Protein AF-A0A6N7CCY8-F1 (afdb_monomer_lite)

Foldseek 3Di:
DDDDDPDPPPPPDDPQQPWDFDDPVLQVLFDKDWDADDQVCADPVQFRDPVVVVVVVVVSCQVVLCVQLVHNGQAKDWPDKDKDFRATDGNVQDGKMKTWAWADDDQFKTWIWIFIATPRRITGMIMITIMGRADPVVRDGDGQDPSNVVSNVVRNVSCVPNDDSDPPDDDDDDPVVVVVVVVPPPDDDDDDDDD

Radius of gyration: 21.63 Å; chains: 1; bounding box: 46×68×65 Å

Sequence (195 aa):
MARRRREQLSQRAPDRPVVRHLTPDQVAGFWSTDIHPWSYDFDYLGHLTAAIYPKAFEQGRIRYLAQRWGTRQPAYVVASHTMQYATEIREEVAPLRVLIRPTALGRSSVRLEEMLVDRNSRVCNFSNVTLVAWDPQARGPRELSPAERGPLELDMEILHGLDLPSAAPRKNHTEADREAVMDTHARPRQEPELP

Secondary structure (DSSP, 8-state):
------S-------------BPPHHHHHHSEEEEE---GGGB-TTSSB-TTHHHHHHHHHHHHHHHHHHT-SS--EEEEEEEEEE-S---GGGPSEEEEEEEEEE-SSEEEEEEEEE-TT-BEEEEEEEEEEEEETTTTEE-PPPHHHHHHHHHHHHHHTTS------PPPPPPHHHHHHHHGGG-----PPPP-

Structure (mmCIF, N/CA/C/O backbone):
data_AF-A0A6N7CCY8-F1
#
_entry.id   AF-A0A6N7CCY8-F1
#
loop_
_atom_site.group_PDB
_atom_site.id
_atom_site.type_symbol
_atom_site.label_atom_id
_atom_site.label_alt_id
_atom_site.label_comp_id
_atom_site.label_asym_id
_atom_site.label_entity_id
_atom_site.label_seq_id
_atom_site.pdbx_PDB_ins_code
_atom_site.Cartn_x
_atom_site.Cartn_y
_atom_site.Cartn_z
_atom_site.occupancy
_atom_site.B_iso_or_equiv
_atom_site.auth_seq_id
_atom_site.auth_comp_id
_atom_site.auth_asym_id
_atom_site.auth_atom_id
_atom_site.pdbx_PDB_model_num
ATOM 1 N N . MET A 1 1 ? -27.967 -32.363 -43.170 1.00 42.31 1 MET A N 1
ATOM 2 C CA . MET A 1 1 ? -26.814 -33.063 -42.566 1.00 42.31 1 MET A CA 1
ATOM 3 C C . MET A 1 1 ? -25.561 -32.202 -42.702 1.00 42.31 1 MET A C 1
ATOM 5 O O . MET A 1 1 ? -25.279 -31.735 -43.793 1.00 42.31 1 MET A O 1
ATOM 9 N N . ALA A 1 2 ? -24.884 -31.975 -41.571 1.00 44.66 2 ALA A N 1
ATOM 10 C CA . ALA A 1 2 ? -23.459 -31.660 -41.396 1.00 44.66 2 ALA A CA 1
ATOM 11 C C . ALA A 1 2 ? -22.772 -30.601 -42.296 1.00 44.66 2 ALA A C 1
ATOM 13 O O . ALA A 1 2 ? -22.106 -30.950 -43.263 1.00 44.66 2 ALA A O 1
ATOM 14 N N . ARG A 1 3 ? -22.811 -29.322 -41.884 1.00 44.44 3 ARG A N 1
ATOM 15 C CA . ARG A 1 3 ? -21.696 -28.343 -41.988 1.00 44.44 3 ARG A CA 1
ATOM 16 C C . ARG A 1 3 ? -22.185 -26.967 -41.524 1.00 44.44 3 ARG A C 1
ATOM 18 O O . ARG A 1 3 ? -22.902 -26.324 -42.276 1.00 44.44 3 ARG A O 1
ATOM 25 N N . ARG A 1 4 ? -21.828 -26.545 -40.303 1.00 44.03 4 ARG A N 1
ATOM 26 C CA . ARG A 1 4 ? -21.755 -25.141 -39.809 1.00 44.03 4 ARG A CA 1
ATOM 27 C C . ARG A 1 4 ? -21.690 -25.148 -38.276 1.00 44.03 4 ARG A C 1
ATOM 29 O O . ARG A 1 4 ? -22.685 -24.923 -37.601 1.00 44.03 4 ARG A O 1
ATOM 36 N N . ARG A 1 5 ? -20.525 -25.482 -37.713 1.00 43.53 5 ARG A N 1
ATOM 37 C CA . ARG A 1 5 ? -20.217 -25.236 -36.288 1.00 43.53 5 ARG A CA 1
ATOM 38 C C . ARG A 1 5 ? -18.706 -25.284 -36.029 1.00 43.53 5 ARG A C 1
ATOM 40 O O . ARG A 1 5 ? -18.220 -26.001 -35.166 1.00 43.53 5 ARG A O 1
ATOM 47 N N . ARG A 1 6 ? -17.947 -24.578 -36.861 1.00 42.03 6 ARG A N 1
ATOM 48 C CA . ARG A 1 6 ? -16.503 -24.369 -36.701 1.00 42.03 6 ARG A CA 1
ATOM 49 C C . ARG A 1 6 ? -16.191 -22.985 -37.237 1.00 42.03 6 ARG A C 1
ATOM 51 O O . ARG A 1 6 ? -15.814 -22.862 -38.384 1.00 42.03 6 ARG A O 1
ATOM 58 N N . GLU A 1 7 ? -16.480 -21.973 -36.438 1.00 36.78 7 GLU A N 1
ATOM 59 C CA . GLU A 1 7 ? -15.967 -20.606 -36.555 1.00 36.78 7 GLU A CA 1
ATOM 60 C C . GLU A 1 7 ? -16.600 -19.816 -35.406 1.00 36.78 7 GLU A C 1
ATOM 62 O O . GLU A 1 7 ? -17.786 -19.978 -35.140 1.00 36.78 7 GLU A O 1
ATOM 67 N N . GLN A 1 8 ? -15.802 -18.992 -34.726 1.00 38.19 8 GLN A N 1
ATOM 68 C CA . GLN A 1 8 ? -16.162 -18.157 -33.566 1.00 38.19 8 GLN A CA 1
ATOM 69 C C . GLN A 1 8 ? -16.052 -18.798 -32.171 1.00 38.19 8 GLN A C 1
ATOM 71 O O . GLN A 1 8 ? -16.865 -18.561 -31.288 1.00 38.19 8 GLN A O 1
ATOM 76 N N . LEU A 1 9 ? -14.946 -19.496 -31.912 1.00 37.12 9 LEU A N 1
ATOM 77 C CA . LEU A 1 9 ? -14.250 -19.334 -30.629 1.00 37.12 9 LEU A CA 1
ATOM 78 C C . LEU A 1 9 ? -13.042 -18.436 -30.899 1.00 37.12 9 LEU A C 1
ATOM 80 O O . LEU A 1 9 ? -11.907 -18.894 -31.000 1.00 37.12 9 LEU A O 1
ATOM 84 N N . SER A 1 10 ? -13.314 -17.147 -31.117 1.00 40.88 10 SER A N 1
ATOM 85 C CA . SER A 1 10 ? -12.275 -16.122 -31.073 1.00 40.88 10 SER A CA 1
ATOM 86 C C . SER A 1 10 ? -11.801 -16.063 -29.629 1.00 40.88 10 SER A C 1
ATOM 88 O O . SER A 1 10 ? -12.463 -15.465 -28.783 1.00 40.88 10 SER A O 1
ATOM 90 N N . GLN A 1 11 ? -10.690 -16.740 -29.354 1.00 40.44 11 GLN A N 1
ATOM 91 C CA . GLN A 1 11 ? -9.932 -16.635 -28.117 1.00 40.44 11 GLN A CA 1
ATOM 92 C C . GLN A 1 11 ? -9.626 -15.154 -27.890 1.00 40.44 11 GLN A C 1
ATOM 94 O O . GLN A 1 11 ? -8.727 -14.582 -28.505 1.00 40.44 11 GLN A O 1
ATOM 99 N N . ARG A 1 12 ? -10.432 -14.495 -27.059 1.00 42.22 12 ARG A N 1
ATOM 100 C CA . ARG A 1 12 ? -10.140 -13.144 -26.604 1.00 42.22 12 ARG A CA 1
ATOM 101 C C . ARG A 1 12 ? -9.001 -13.310 -25.610 1.00 42.22 12 ARG A C 1
ATOM 103 O O . ARG A 1 12 ? -9.224 -13.781 -24.497 1.00 42.22 12 ARG A O 1
ATOM 110 N N . ALA A 1 13 ? -7.779 -13.037 -26.063 1.00 42.28 13 ALA A N 1
ATOM 111 C CA . ALA A 1 13 ? -6.617 -12.983 -25.189 1.00 42.28 13 ALA A CA 1
ATOM 112 C C . ALA A 1 13 ? -6.974 -12.129 -23.958 1.00 42.28 13 ALA A C 1
ATOM 114 O O . ALA A 1 13 ? -7.680 -11.127 -24.122 1.00 42.28 13 ALA A O 1
ATOM 115 N N . PRO A 1 14 ? -6.549 -12.509 -22.739 1.00 44.91 14 PRO A N 1
ATOM 116 C CA . PRO A 1 14 ? -6.690 -11.611 -21.603 1.00 44.91 14 PRO A CA 1
ATOM 117 C C . PRO A 1 14 ? -6.030 -10.289 -21.996 1.00 44.91 14 PRO A C 1
ATOM 119 O O . PRO A 1 14 ? -4.901 -10.319 -22.492 1.00 44.91 14 PRO A O 1
ATOM 122 N N . ASP A 1 15 ? -6.747 -9.168 -21.845 1.00 51.09 15 ASP A N 1
ATOM 123 C CA . ASP A 1 15 ? -6.198 -7.834 -22.097 1.00 51.09 15 ASP A CA 1
ATOM 124 C C . ASP A 1 15 ? -4.847 -7.763 -21.389 1.00 51.09 15 ASP A C 1
ATOM 126 O O . ASP A 1 15 ? -4.765 -7.804 -20.157 1.00 51.09 15 ASP A O 1
ATOM 130 N N . ARG A 1 16 ? -3.767 -7.776 -22.177 1.00 47.72 16 ARG A N 1
ATOM 131 C CA . ARG A 1 16 ? -2.417 -7.722 -21.634 1.00 47.72 16 ARG A CA 1
ATOM 132 C C . ARG A 1 16 ? -2.342 -6.403 -20.870 1.00 47.72 16 ARG A C 1
ATOM 134 O O . ARG A 1 16 ? -2.680 -5.376 -21.465 1.00 47.72 16 ARG A O 1
ATOM 141 N N . PRO A 1 17 ? -1.941 -6.395 -19.587 1.00 52.81 17 PRO A N 1
ATOM 142 C CA . PRO A 1 17 ? -1.764 -5.142 -18.876 1.00 52.81 17 PRO A CA 1
ATOM 143 C C . PRO A 1 17 ? -0.807 -4.281 -19.700 1.00 52.81 17 PRO A C 1
ATOM 145 O O . PRO A 1 17 ? 0.317 -4.691 -20.000 1.00 52.81 17 PRO A O 1
ATOM 148 N N . VAL A 1 18 ? -1.295 -3.127 -20.158 1.00 59.50 18 VAL A N 1
ATOM 149 C CA . VAL A 1 18 ? -0.481 -2.187 -20.925 1.00 59.50 18 VAL A CA 1
ATOM 150 C C . VAL A 1 18 ? 0.623 -1.724 -19.986 1.00 59.50 18 VAL A C 1
ATOM 152 O O . VAL A 1 18 ? 0.343 -1.064 -18.985 1.00 59.50 18 VAL A O 1
ATOM 155 N N . VAL A 1 19 ? 1.865 -2.108 -20.286 1.00 60.69 19 VAL A N 1
ATOM 156 C CA . VAL A 1 19 ? 3.038 -1.647 -19.542 1.00 60.69 19 VAL A CA 1
ATOM 157 C C . VAL A 1 19 ? 3.094 -0.134 -19.681 1.00 60.69 19 VAL A C 1
ATOM 159 O O . VAL A 1 19 ? 3.169 0.396 -20.791 1.00 60.69 19 VAL A O 1
ATOM 162 N N . ARG A 1 20 ? 3.021 0.565 -18.552 1.00 77.06 20 ARG A N 1
ATOM 163 C CA . ARG A 1 20 ? 3.031 2.025 -18.508 1.00 77.06 20 ARG A CA 1
ATOM 164 C C . ARG A 1 20 ? 4.262 2.510 -17.771 1.00 77.06 20 ARG A C 1
ATOM 166 O O . ARG A 1 20 ? 4.694 1.903 -16.795 1.00 77.06 20 ARG A O 1
ATOM 173 N N . HIS A 1 21 ? 4.807 3.607 -18.271 1.00 85.62 21 HIS A N 1
ATOM 174 C CA . HIS A 1 21 ? 5.830 4.378 -17.588 1.00 85.62 21 HIS A CA 1
ATOM 175 C C . HIS A 1 21 ? 5.137 5.569 -16.947 1.00 85.62 21 HIS A C 1
ATOM 177 O O . HIS A 1 21 ? 4.364 6.259 -17.614 1.00 85.62 21 HIS A O 1
ATOM 183 N N . LEU A 1 22 ? 5.382 5.768 -15.658 1.00 85.50 22 LEU A N 1
ATOM 184 C CA . LEU A 1 22 ? 4.953 6.972 -14.965 1.00 85.50 22 LEU A CA 1
ATOM 185 C C . LEU A 1 22 ? 6.007 8.056 -15.176 1.00 85.50 22 LEU A C 1
ATOM 187 O O . LEU A 1 22 ? 7.206 7.772 -15.198 1.00 85.50 22 LEU A O 1
ATOM 191 N N . THR A 1 23 ? 5.569 9.302 -15.323 1.00 84.69 23 THR A N 1
ATOM 192 C CA . THR A 1 23 ? 6.489 10.437 -15.260 1.00 84.69 23 THR A CA 1
ATOM 193 C C . THR A 1 23 ? 6.988 10.622 -13.820 1.00 84.69 23 THR A C 1
ATOM 195 O O . THR A 1 23 ? 6.302 10.221 -12.874 1.00 84.69 23 THR A O 1
ATOM 198 N N . PRO A 1 24 ? 8.156 11.254 -13.611 1.00 80.25 24 PRO A N 1
ATOM 199 C CA . PRO A 1 24 ? 8.634 11.575 -12.267 1.00 80.25 24 PRO A CA 1
ATOM 200 C C . PRO A 1 24 ? 7.614 12.364 -11.433 1.00 80.25 24 PRO A C 1
ATOM 202 O O . PRO A 1 24 ? 7.433 12.058 -10.258 1.00 80.25 24 PRO A O 1
ATOM 205 N N . ASP A 1 25 ? 6.894 13.305 -12.050 1.00 82.00 25 ASP A N 1
ATOM 206 C CA . ASP A 1 25 ? 5.855 14.098 -11.381 1.00 82.00 25 ASP A CA 1
ATOM 207 C C . ASP A 1 25 ? 4.661 13.239 -10.957 1.00 82.00 25 ASP A C 1
ATOM 209 O O . ASP A 1 25 ? 4.133 13.410 -9.860 1.00 82.00 25 ASP A O 1
ATOM 213 N N . GLN A 1 26 ? 4.265 12.265 -11.787 1.00 81.56 26 GLN A N 1
ATOM 214 C CA . GLN A 1 26 ? 3.235 11.301 -11.408 1.00 81.56 26 GLN A CA 1
ATOM 215 C C . GLN A 1 26 ? 3.684 10.484 -10.200 1.00 81.56 26 GLN A C 1
ATOM 217 O O . GLN A 1 26 ? 2.919 10.355 -9.255 1.00 81.56 26 GLN A O 1
ATOM 222 N N . VAL A 1 27 ? 4.921 9.973 -10.199 1.00 81.00 27 VAL A N 1
ATOM 223 C CA . VAL A 1 27 ? 5.477 9.213 -9.067 1.00 81.00 27 VAL A CA 1
ATOM 224 C C . VAL A 1 27 ? 5.537 10.066 -7.797 1.00 81.00 27 VAL A C 1
ATOM 226 O O . VAL A 1 27 ? 5.140 9.590 -6.737 1.00 81.00 27 VAL A O 1
ATOM 229 N N . ALA A 1 28 ? 6.006 11.312 -7.901 1.00 81.38 28 ALA A N 1
ATOM 230 C CA . ALA A 1 28 ? 6.114 12.250 -6.782 1.00 81.38 28 ALA A CA 1
ATOM 231 C C . ALA A 1 28 ? 4.751 12.667 -6.215 1.00 81.38 28 ALA A C 1
ATOM 233 O O . ALA A 1 28 ? 4.654 13.014 -5.040 1.00 81.38 28 ALA A O 1
ATOM 234 N N . GLY A 1 29 ? 3.705 12.610 -7.040 1.00 82.38 29 GLY A N 1
ATOM 235 C CA . GLY A 1 29 ? 2.338 12.853 -6.615 1.00 82.38 29 GLY A CA 1
ATOM 236 C C . GLY A 1 29 ? 1.813 11.810 -5.630 1.00 82.38 29 GLY A C 1
ATOM 237 O O . GLY A 1 29 ? 0.960 12.151 -4.825 1.00 82.38 29 GLY A O 1
ATOM 238 N N . PHE A 1 30 ? 2.330 10.575 -5.638 1.00 88.56 30 PHE A N 1
ATOM 239 C CA . PHE A 1 30 ? 1.914 9.525 -4.704 1.00 88.56 30 PHE A CA 1
ATOM 240 C C . PHE A 1 30 ? 2.718 9.542 -3.408 1.00 88.56 30 PHE A C 1
ATOM 242 O O . PHE A 1 30 ? 3.918 9.826 -3.386 1.00 88.56 30 PHE A O 1
ATOM 249 N N . TRP A 1 31 ? 2.086 9.072 -2.329 1.00 94.38 31 TRP A N 1
ATOM 250 C CA . TRP A 1 31 ? 2.871 8.552 -1.220 1.00 94.38 31 TRP A CA 1
ATOM 251 C C . TRP A 1 31 ? 3.682 7.351 -1.711 1.00 94.38 31 TRP A C 1
ATOM 253 O O . TRP A 1 31 ? 3.146 6.448 -2.365 1.00 94.38 31 TRP A O 1
ATOM 263 N N . SER A 1 32 ? 4.976 7.338 -1.400 1.00 95.38 32 SER A N 1
ATOM 264 C CA . SER A 1 32 ? 5.869 6.296 -1.882 1.00 95.38 32 SER A CA 1
ATOM 265 C C . SER A 1 32 ? 6.946 5.902 -0.887 1.00 95.38 32 SER A C 1
ATOM 267 O O . SER A 1 32 ? 7.314 6.652 0.019 1.00 95.38 32 SER A O 1
ATOM 269 N N . THR A 1 33 ? 7.466 4.691 -1.066 1.00 96.81 33 THR A N 1
ATOM 270 C CA . THR A 1 33 ? 8.618 4.214 -0.311 1.00 96.81 33 THR A CA 1
ATOM 271 C C . THR A 1 33 ? 9.429 3.212 -1.120 1.00 96.81 33 THR A C 1
ATOM 273 O O . THR A 1 33 ? 8.870 2.422 -1.886 1.00 96.81 33 THR A O 1
ATOM 276 N N . ASP A 1 34 ? 10.746 3.236 -0.931 1.00 96.94 34 ASP A N 1
ATOM 277 C CA . ASP A 1 34 ? 11.653 2.314 -1.605 1.00 96.94 34 ASP A CA 1
ATOM 278 C C . ASP A 1 34 ? 11.747 0.983 -0.841 1.00 96.94 34 ASP A C 1
ATOM 280 O O . ASP A 1 34 ? 11.784 0.929 0.398 1.00 96.94 34 ASP A O 1
ATOM 284 N N . ILE A 1 35 ? 11.790 -0.100 -1.610 1.00 95.56 35 ILE A N 1
ATOM 285 C CA . ILE A 1 35 ? 11.952 -1.480 -1.167 1.00 95.56 35 ILE A CA 1
ATOM 286 C C . ILE A 1 35 ? 13.155 -2.066 -1.902 1.00 95.56 35 ILE A C 1
ATOM 288 O O . ILE A 1 35 ? 13.314 -1.907 -3.114 1.00 95.56 35 ILE A O 1
ATOM 292 N N . HIS A 1 36 ? 13.994 -2.774 -1.153 1.00 95.06 36 HIS A N 1
ATOM 293 C CA . HIS A 1 36 ? 15.201 -3.408 -1.663 1.00 95.06 36 HIS A CA 1
ATOM 294 C C . HIS A 1 36 ? 15.046 -4.927 -1.558 1.00 95.06 36 HIS A C 1
ATOM 296 O O . HIS A 1 36 ? 15.162 -5.464 -0.452 1.00 95.06 36 HIS A O 1
ATOM 302 N N . PRO A 1 37 ? 14.741 -5.616 -2.671 1.00 94.25 37 PRO A N 1
ATOM 303 C CA . PRO A 1 37 ? 14.834 -7.066 -2.727 1.00 94.25 37 PRO A CA 1
ATOM 304 C C . PRO A 1 37 ? 16.268 -7.531 -2.472 1.00 94.25 37 PRO A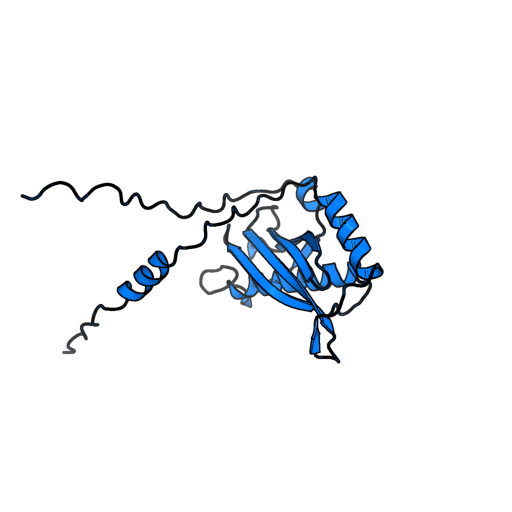 C 1
ATOM 306 O O . PRO A 1 37 ? 17.226 -6.854 -2.846 1.00 94.25 37 PRO A O 1
ATOM 309 N N . TRP A 1 38 ? 16.403 -8.695 -1.853 1.00 94.44 38 TRP A N 1
ATOM 310 C CA . TRP A 1 38 ? 17.678 -9.394 -1.709 1.00 94.44 38 TRP A CA 1
ATOM 311 C C . TRP A 1 38 ? 17.882 -10.363 -2.873 1.00 94.44 38 TRP A C 1
ATOM 313 O O . TRP A 1 38 ? 16.915 -10.774 -3.505 1.00 94.44 38 TRP A O 1
ATOM 323 N N . SER A 1 39 ? 19.117 -10.796 -3.129 1.00 92.88 39 SER A N 1
ATOM 324 C CA . SER A 1 39 ? 19.412 -11.746 -4.216 1.00 92.88 39 SER A CA 1
ATOM 325 C C . SER A 1 39 ? 18.591 -13.046 -4.132 1.00 92.88 39 SER A C 1
ATOM 327 O O . SER A 1 39 ? 18.178 -13.584 -5.152 1.00 92.88 39 SER A O 1
ATOM 329 N N . TYR A 1 40 ? 18.261 -13.517 -2.924 1.00 95.38 40 TYR A N 1
ATOM 330 C CA . TYR A 1 40 ? 17.409 -14.699 -2.708 1.00 95.38 40 TYR A CA 1
ATOM 331 C C . TYR A 1 40 ? 15.905 -14.465 -2.932 1.00 95.38 40 TYR A C 1
ATOM 333 O O . TYR A 1 40 ? 15.128 -15.416 -2.891 1.00 95.38 40 TYR A O 1
ATOM 341 N N . ASP A 1 41 ? 15.476 -13.220 -3.151 1.00 96.81 41 ASP A N 1
ATOM 342 C CA . ASP A 1 41 ? 14.104 -12.905 -3.562 1.00 96.81 41 ASP A CA 1
ATOM 343 C C . ASP A 1 41 ? 13.891 -13.180 -5.071 1.00 96.81 41 ASP A C 1
ATOM 345 O O . ASP A 1 41 ? 12.756 -13.121 -5.553 1.00 96.81 41 ASP A O 1
ATOM 349 N N . PHE A 1 42 ? 14.957 -13.494 -5.818 1.00 96.94 42 PHE A N 1
ATOM 350 C CA . PHE A 1 42 ? 14.914 -13.846 -7.236 1.00 96.94 42 PHE A CA 1
ATOM 351 C C . PHE A 1 42 ? 14.946 -15.367 -7.427 1.00 96.94 42 PHE A C 1
ATOM 353 O O . PHE A 1 42 ? 15.677 -16.088 -6.748 1.00 96.94 42 PHE A O 1
ATOM 360 N N . ASP A 1 43 ? 14.113 -15.867 -8.336 1.00 95.44 43 ASP A N 1
ATOM 361 C CA . ASP A 1 43 ? 14.043 -17.283 -8.676 1.00 95.44 43 ASP A CA 1
ATOM 362 C C . ASP A 1 43 ? 15.152 -17.703 -9.657 1.00 95.44 43 ASP A C 1
ATOM 364 O O . ASP A 1 43 ? 15.969 -16.902 -10.113 1.00 95.44 43 ASP A O 1
ATOM 368 N N . TYR A 1 44 ? 15.183 -18.992 -10.006 1.00 95.38 44 TYR A N 1
ATOM 369 C CA . TYR A 1 44 ? 16.185 -19.536 -10.927 1.00 95.38 44 TYR A CA 1
ATOM 370 C C . TYR A 1 44 ? 16.069 -18.989 -12.364 1.00 95.38 44 TYR A C 1
ATOM 372 O O . TYR A 1 44 ? 16.985 -19.195 -13.159 1.00 95.38 44 TYR A O 1
ATOM 380 N N . LEU A 1 45 ? 14.961 -18.318 -12.709 1.00 95.50 45 LEU A N 1
ATOM 381 C CA . LEU A 1 45 ? 14.776 -17.634 -13.990 1.00 95.50 45 LEU A CA 1
ATOM 382 C C . LEU A 1 45 ? 15.349 -16.208 -13.963 1.00 95.50 45 LEU A C 1
ATOM 384 O O . LEU A 1 45 ? 15.360 -15.543 -14.995 1.00 95.50 45 LEU A O 1
ATOM 388 N N . GLY A 1 46 ? 15.839 -15.743 -12.810 1.00 94.44 46 GLY A N 1
ATOM 389 C CA . GLY A 1 46 ? 16.351 -14.387 -12.622 1.00 94.44 46 GLY A CA 1
ATOM 390 C C . GLY A 1 46 ? 15.252 -13.348 -12.390 1.00 94.44 46 GLY A C 1
ATOM 391 O O . GLY A 1 46 ? 15.513 -12.149 -12.508 1.00 94.44 46 GLY A O 1
ATOM 392 N N . HIS A 1 47 ? 14.028 -13.781 -12.069 1.00 96.50 47 HIS A N 1
ATOM 393 C CA . HIS A 1 47 ? 12.897 -12.892 -11.816 1.00 96.50 47 HIS A CA 1
ATOM 394 C C . HIS A 1 47 ? 12.575 -12.813 -10.334 1.00 96.50 47 HIS A C 1
ATOM 396 O O . HIS A 1 47 ? 12.702 -13.793 -9.604 1.00 96.50 47 HIS A O 1
ATOM 402 N N . LEU A 1 48 ? 12.088 -11.658 -9.887 1.00 97.12 48 LEU A N 1
ATOM 403 C CA . LEU A 1 48 ? 11.534 -11.525 -8.550 1.00 97.12 48 LEU A CA 1
ATOM 404 C C . LEU A 1 48 ? 10.406 -12.547 -8.379 1.00 97.12 48 LEU A C 1
ATOM 406 O O . LEU A 1 48 ? 9.436 -12.544 -9.142 1.00 97.12 48 LEU A O 1
ATOM 410 N N . THR A 1 49 ? 10.513 -13.418 -7.379 1.00 96.44 49 THR A N 1
ATOM 411 C CA . THR A 1 49 ? 9.511 -14.467 -7.194 1.00 96.44 49 THR A CA 1
ATOM 412 C C . THR A 1 49 ? 8.155 -13.867 -6.819 1.00 96.44 49 THR A C 1
ATOM 414 O O . THR A 1 49 ? 8.058 -12.877 -6.084 1.00 96.44 49 THR A O 1
ATOM 417 N N . ALA A 1 50 ? 7.071 -14.485 -7.295 1.00 94.69 50 ALA A N 1
ATOM 418 C CA . ALA A 1 50 ? 5.707 -13.986 -7.112 1.00 94.69 50 ALA A CA 1
ATOM 419 C C . ALA A 1 50 ? 5.327 -13.765 -5.633 1.00 94.69 50 ALA A C 1
ATOM 421 O O . ALA A 1 50 ? 4.510 -12.891 -5.340 1.00 94.69 50 ALA A O 1
ATOM 422 N N . ALA A 1 51 ? 5.948 -14.507 -4.706 1.00 94.69 51 ALA A N 1
ATOM 423 C CA . ALA A 1 51 ? 5.737 -14.383 -3.263 1.00 94.69 51 ALA A CA 1
ATOM 424 C C . ALA A 1 51 ? 6.266 -13.066 -2.661 1.00 94.69 51 ALA A C 1
ATOM 426 O O . ALA A 1 51 ? 5.828 -12.663 -1.584 1.00 94.69 51 ALA A O 1
ATOM 427 N N . ILE A 1 52 ? 7.177 -12.367 -3.343 1.00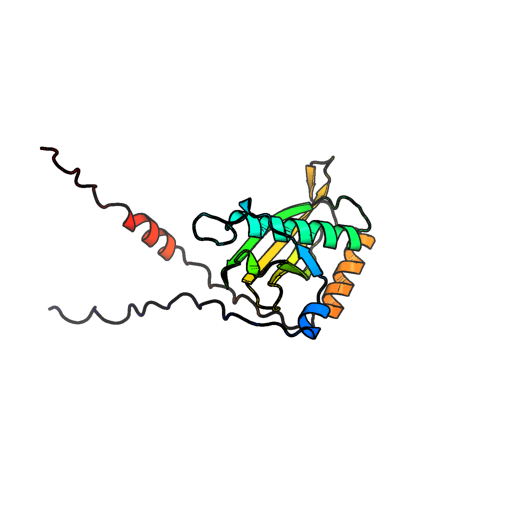 96.94 52 ILE A N 1
ATOM 428 C CA . ILE A 1 52 ? 7.806 -11.147 -2.817 1.00 96.94 52 ILE A CA 1
ATOM 429 C C . ILE A 1 52 ? 6.997 -9.891 -3.136 1.00 96.94 52 ILE A C 1
ATOM 431 O O . ILE A 1 52 ? 7.031 -8.933 -2.367 1.00 96.94 52 ILE A O 1
ATOM 435 N N . TYR A 1 53 ? 6.179 -9.909 -4.186 1.00 97.31 53 TYR A N 1
ATOM 436 C CA . TYR A 1 53 ? 5.264 -8.810 -4.510 1.00 97.31 53 TYR A CA 1
ATOM 437 C C . TYR A 1 53 ? 4.317 -8.446 -3.347 1.00 97.31 53 TYR A C 1
ATOM 439 O O . TYR A 1 53 ? 4.327 -7.286 -2.929 1.00 97.31 53 TYR A O 1
ATOM 447 N N . PRO A 1 54 ? 3.551 -9.383 -2.744 1.00 97.31 54 PRO A N 1
ATOM 448 C CA . PRO A 1 54 ? 2.685 -9.041 -1.614 1.00 97.31 54 PRO A CA 1
ATOM 449 C C . PRO A 1 54 ? 3.465 -8.576 -0.377 1.00 97.31 54 PRO A C 1
ATOM 451 O O . PRO A 1 54 ? 2.992 -7.682 0.326 1.00 97.31 54 PRO A O 1
ATOM 454 N N . LYS A 1 55 ? 4.668 -9.119 -0.143 1.00 97.00 55 LYS A N 1
ATOM 455 C CA . LYS A 1 55 ? 5.583 -8.675 0.923 1.00 97.00 55 LYS A CA 1
ATOM 456 C C . LYS A 1 55 ? 6.026 -7.225 0.706 1.00 97.00 55 LYS A C 1
ATOM 458 O O . LYS A 1 55 ? 6.022 -6.444 1.653 1.00 97.00 55 LYS A O 1
ATOM 463 N N . ALA A 1 56 ? 6.371 -6.842 -0.524 1.00 97.69 56 ALA A N 1
ATOM 464 C CA . ALA A 1 56 ? 6.742 -5.467 -0.857 1.00 97.69 56 ALA A CA 1
ATOM 465 C C . ALA A 1 56 ? 5.580 -4.494 -0.589 1.00 97.69 56 ALA A C 1
ATOM 467 O O . ALA A 1 56 ? 5.767 -3.492 0.104 1.00 97.69 56 ALA A O 1
ATOM 468 N N . PHE A 1 57 ? 4.365 -4.826 -1.043 1.00 98.31 57 PHE A N 1
ATOM 469 C CA . PHE A 1 57 ? 3.175 -4.020 -0.751 1.00 98.31 57 PHE A CA 1
ATOM 470 C C . PHE A 1 57 ? 2.869 -3.948 0.746 1.00 98.31 57 PHE A C 1
ATOM 472 O O . PHE A 1 57 ? 2.519 -2.891 1.254 1.00 98.31 57 PHE A O 1
ATOM 479 N N . GLU A 1 58 ? 3.021 -5.040 1.497 1.00 98.19 58 GLU A N 1
ATOM 480 C CA . GLU A 1 58 ? 2.853 -5.021 2.956 1.00 98.19 58 GLU A CA 1
ATOM 481 C C . GLU A 1 58 ? 3.838 -4.080 3.658 1.00 98.19 58 GLU A C 1
ATOM 483 O O . GLU A 1 58 ? 3.428 -3.286 4.505 1.00 98.19 58 GLU A O 1
ATOM 488 N N . GLN A 1 59 ? 5.114 -4.096 3.265 1.00 97.69 59 GLN A N 1
ATOM 489 C CA . GLN A 1 59 ? 6.105 -3.154 3.790 1.00 97.69 59 GLN A CA 1
ATOM 490 C C . GLN A 1 59 ? 5.726 -1.699 3.485 1.00 97.69 59 GLN A C 1
ATOM 492 O O . GLN A 1 59 ? 5.837 -0.838 4.364 1.00 97.69 59 GLN A O 1
ATOM 497 N N . GLY A 1 60 ? 5.233 -1.433 2.270 1.00 97.94 60 GLY A N 1
ATOM 498 C CA . GLY A 1 60 ? 4.682 -0.134 1.888 1.00 97.94 60 GLY A CA 1
ATOM 499 C C . GLY A 1 60 ? 3.514 0.284 2.781 1.00 97.94 60 GLY A C 1
ATOM 500 O O . GLY A 1 60 ? 3.555 1.353 3.387 1.00 97.94 60 GLY A O 1
ATOM 501 N N . ARG A 1 61 ? 2.514 -0.590 2.938 1.00 98.38 61 ARG A N 1
ATOM 502 C CA . ARG A 1 61 ? 1.317 -0.343 3.757 1.00 98.38 61 ARG A CA 1
ATOM 503 C C . ARG A 1 61 ? 1.644 -0.075 5.213 1.00 98.38 61 ARG A C 1
ATOM 505 O O . ARG A 1 61 ? 1.077 0.844 5.792 1.00 98.38 61 ARG A O 1
ATOM 512 N N . ILE A 1 62 ? 2.564 -0.836 5.806 1.00 98.19 62 ILE A N 1
ATOM 513 C CA . ILE A 1 62 ? 2.987 -0.615 7.194 1.00 98.19 62 ILE A CA 1
ATOM 514 C C . ILE A 1 62 ? 3.559 0.794 7.349 1.00 98.19 62 ILE A C 1
ATOM 516 O O . ILE A 1 62 ? 3.168 1.501 8.269 1.00 98.19 62 ILE A O 1
ATOM 520 N N . ARG A 1 63 ? 4.447 1.227 6.448 1.00 98.38 63 ARG A N 1
ATOM 521 C CA . ARG A 1 63 ? 5.047 2.570 6.501 1.00 98.38 63 ARG A CA 1
ATOM 522 C C . ARG A 1 63 ? 4.011 3.671 6.251 1.00 98.38 63 ARG A C 1
ATOM 524 O O . ARG A 1 63 ? 3.980 4.647 6.997 1.00 98.38 63 ARG A O 1
ATOM 531 N N . TYR A 1 64 ? 3.146 3.484 5.257 1.00 98.38 64 TYR A N 1
ATOM 532 C CA . TYR A 1 64 ? 2.069 4.413 4.921 1.00 98.38 64 TYR A CA 1
ATOM 533 C C . TYR A 1 64 ? 1.106 4.612 6.095 1.00 98.38 64 TYR A C 1
ATOM 535 O O . TYR A 1 64 ? 0.925 5.727 6.586 1.00 98.38 64 TYR A O 1
ATOM 543 N N . LEU A 1 65 ? 0.541 3.517 6.608 1.00 98.50 65 LEU A N 1
ATOM 544 C CA . LEU A 1 65 ? -0.408 3.562 7.715 1.00 98.50 65 LEU A CA 1
ATOM 545 C C . LEU A 1 65 ? 0.258 4.002 9.016 1.00 98.50 65 LEU A C 1
ATOM 547 O O . LEU A 1 65 ? -0.368 4.719 9.782 1.00 98.50 65 LEU A O 1
ATOM 551 N N . ALA A 1 66 ? 1.522 3.648 9.263 1.00 98.31 66 ALA A N 1
ATOM 552 C CA . ALA A 1 66 ? 2.244 4.138 10.434 1.00 98.31 66 ALA A CA 1
ATOM 553 C C . ALA A 1 66 ? 2.306 5.672 10.461 1.00 98.31 66 ALA A C 1
ATOM 555 O O . ALA A 1 66 ? 2.040 6.292 11.493 1.00 98.31 66 ALA A O 1
ATOM 556 N N . GLN A 1 67 ? 2.598 6.288 9.311 1.00 97.88 67 GLN A N 1
ATOM 557 C CA . GLN A 1 67 ? 2.632 7.740 9.177 1.00 97.88 67 GLN A CA 1
ATOM 558 C C . GLN A 1 67 ? 1.238 8.366 9.312 1.00 97.88 67 GLN A C 1
ATOM 560 O O . GLN A 1 67 ? 1.096 9.380 9.992 1.00 97.88 67 GLN A O 1
ATOM 565 N N . ARG A 1 68 ? 0.212 7.785 8.677 1.00 97.88 68 ARG A N 1
ATOM 566 C CA . ARG A 1 68 ? -1.151 8.349 8.670 1.00 97.88 68 ARG A CA 1
ATOM 567 C C . ARG A 1 68 ? -1.915 8.129 9.970 1.00 97.88 68 ARG A C 1
ATOM 569 O O . ARG A 1 68 ? -2.670 9.000 10.375 1.00 97.88 68 ARG A O 1
ATOM 576 N N . TRP A 1 69 ? -1.698 7.008 10.646 1.00 97.81 69 TRP A N 1
ATOM 577 C CA . TRP A 1 69 ? -2.328 6.694 11.931 1.00 97.81 69 TRP A CA 1
ATOM 578 C C . TRP A 1 69 ? -1.499 7.159 13.133 1.00 97.81 69 TRP A C 1
ATOM 580 O O . TRP A 1 69 ? -1.919 6.970 14.270 1.00 97.81 69 TRP A O 1
ATOM 590 N N . GLY A 1 70 ? -0.311 7.734 12.908 1.00 97.19 70 GLY A N 1
ATOM 591 C CA . GLY A 1 70 ? 0.553 8.223 13.983 1.00 97.19 70 GLY A CA 1
ATOM 592 C C . GLY A 1 70 ? 1.025 7.119 14.937 1.00 97.19 70 GLY A C 1
ATOM 593 O O . GLY A 1 70 ? 1.206 7.366 16.127 1.00 97.19 70 GLY A O 1
ATOM 594 N N . THR A 1 71 ? 1.211 5.892 14.441 1.00 96.19 71 THR A N 1
ATOM 595 C CA . THR A 1 71 ? 1.616 4.726 15.243 1.00 96.19 71 THR A CA 1
ATOM 596 C C . THR A 1 71 ? 2.773 3.983 14.595 1.00 96.19 71 THR A C 1
ATOM 598 O O . THR A 1 71 ? 2.876 3.898 13.380 1.00 96.19 71 THR A O 1
ATOM 601 N N . ARG A 1 72 ? 3.645 3.373 15.401 1.00 94.19 72 ARG A N 1
ATOM 602 C CA . ARG A 1 72 ? 4.757 2.561 14.882 1.00 94.19 72 ARG A CA 1
ATOM 603 C C . ARG A 1 72 ? 4.316 1.192 14.356 1.00 94.19 72 ARG A C 1
ATOM 605 O O . ARG A 1 72 ? 5.071 0.559 13.626 1.00 94.19 72 ARG A O 1
ATOM 612 N N . GLN A 1 73 ? 3.150 0.713 14.787 1.00 95.00 73 GLN A N 1
ATOM 613 C CA . GLN A 1 73 ? 2.647 -0.634 14.509 1.00 95.00 73 GLN A CA 1
ATOM 614 C C . GLN A 1 73 ? 1.156 -0.557 14.151 1.00 95.00 73 GLN A C 1
ATOM 616 O O . GLN A 1 73 ? 0.305 -0.823 15.003 1.00 95.00 73 GLN A O 1
ATOM 621 N N . PRO A 1 74 ? 0.812 -0.134 12.921 1.00 97.56 74 PRO A N 1
ATOM 622 C CA . PRO A 1 74 ? -0.577 -0.091 12.481 1.00 97.56 74 PRO A CA 1
ATOM 623 C C . PRO A 1 74 ? -1.167 -1.507 12.479 1.00 97.56 74 PRO A C 1
ATOM 625 O O . PRO A 1 74 ? -0.723 -2.374 11.730 1.00 97.56 74 PRO A O 1
ATOM 628 N N . ALA A 1 75 ? -2.171 -1.743 13.325 1.00 97.88 75 ALA A N 1
ATOM 629 C CA . ALA A 1 75 ? -2.847 -3.032 13.421 1.00 97.88 75 ALA A CA 1
ATOM 630 C C . ALA A 1 75 ? -3.985 -3.122 12.395 1.00 97.88 75 ALA A C 1
ATOM 632 O O . ALA A 1 75 ? -5.012 -2.447 12.515 1.00 97.88 75 ALA A O 1
ATOM 633 N N . TYR A 1 76 ? -3.798 -3.966 11.384 1.00 98.56 76 TYR A N 1
ATOM 634 C CA . TYR A 1 76 ? -4.797 -4.256 10.364 1.00 98.56 76 TYR A CA 1
ATOM 635 C C . TYR A 1 76 ? -4.679 -5.704 9.885 1.00 98.56 76 TYR A C 1
ATOM 637 O O . TYR A 1 76 ? -3.655 -6.356 10.073 1.00 98.56 76 TYR A O 1
ATOM 645 N N . VAL A 1 77 ? -5.728 -6.191 9.229 1.00 98.56 77 VAL A N 1
ATOM 646 C CA . VAL A 1 77 ? -5.721 -7.459 8.490 1.00 98.56 77 VAL A CA 1
ATOM 647 C C . VAL A 1 77 ? -6.072 -7.221 7.025 1.00 98.56 77 VAL A C 1
ATOM 649 O O . VAL A 1 77 ? -6.759 -6.255 6.6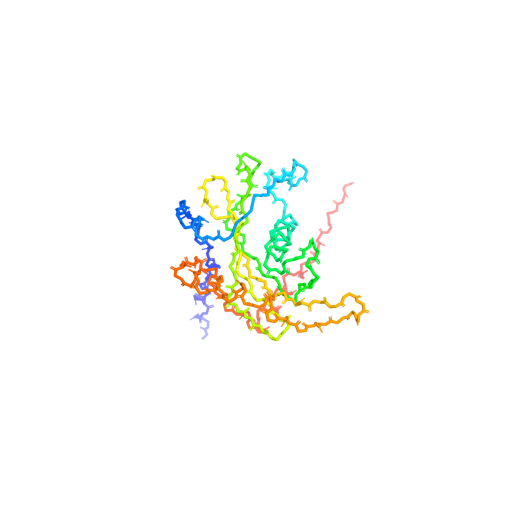84 1.00 98.56 77 VAL A O 1
ATOM 652 N N . VAL A 1 78 ? -5.596 -8.100 6.144 1.00 98.56 78 VAL A N 1
ATOM 653 C CA . VAL A 1 78 ? -5.912 -8.065 4.711 1.00 98.56 78 VAL A CA 1
ATOM 654 C C . VAL A 1 78 ? -7.186 -8.864 4.462 1.00 98.56 78 VAL A C 1
ATOM 656 O O . VAL A 1 78 ? -7.190 -10.079 4.628 1.00 98.56 78 VAL A O 1
ATOM 659 N N . ALA A 1 79 ? -8.263 -8.193 4.057 1.00 98.44 79 ALA A N 1
ATOM 660 C CA . ALA A 1 79 ? -9.537 -8.844 3.746 1.00 98.44 79 ALA A CA 1
ATOM 661 C C . ALA A 1 79 ? -9.609 -9.334 2.291 1.00 98.44 79 ALA A C 1
ATOM 663 O O . ALA A 1 79 ? -10.216 -10.363 2.009 1.00 98.44 79 ALA A O 1
ATOM 664 N N . SER A 1 80 ? -8.990 -8.607 1.357 1.00 98.25 80 SER A N 1
ATOM 665 C CA . SER A 1 80 ? -8.883 -9.005 -0.051 1.00 98.25 80 SER A CA 1
ATOM 666 C C . SER A 1 80 ? -7.640 -8.390 -0.676 1.00 98.25 80 SER A C 1
ATOM 668 O O . SER A 1 80 ? -7.345 -7.231 -0.391 1.00 98.25 80 SER A O 1
ATOM 670 N N . HIS A 1 81 ? -6.964 -9.107 -1.568 1.00 97.75 81 HIS A N 1
ATOM 671 C CA . HIS A 1 81 ? -5.809 -8.594 -2.301 1.00 97.75 81 HIS A CA 1
ATOM 672 C C . HIS A 1 81 ? -5.798 -9.190 -3.709 1.00 97.75 81 HIS A C 1
ATOM 674 O O . HIS A 1 81 ? -5.800 -10.410 -3.870 1.00 97.75 81 HIS A O 1
ATOM 680 N N . THR A 1 82 ? -5.809 -8.335 -4.725 1.00 96.50 82 THR A N 1
ATOM 681 C CA . THR A 1 82 ? -5.710 -8.739 -6.130 1.00 96.50 82 THR A CA 1
ATOM 682 C C . THR A 1 82 ? -4.522 -8.049 -6.768 1.00 96.50 82 THR A C 1
ATOM 684 O O . THR A 1 82 ? -4.411 -6.832 -6.659 1.00 96.50 82 THR A O 1
ATOM 687 N N . MET A 1 83 ? -3.684 -8.811 -7.469 1.00 94.88 83 MET A N 1
ATOM 688 C CA . MET A 1 83 ? -2.488 -8.305 -8.138 1.00 94.88 83 MET A CA 1
ATOM 689 C C . MET A 1 83 ? -2.522 -8.604 -9.636 1.00 94.88 83 MET A C 1
ATOM 691 O O . MET A 1 83 ? -3.029 -9.642 -10.069 1.00 94.88 83 MET A O 1
ATOM 695 N N . GLN A 1 84 ? -1.944 -7.708 -10.428 1.00 94.00 84 GLN A N 1
ATOM 696 C CA . GLN A 1 84 ? -1.706 -7.895 -11.853 1.00 94.00 84 GLN A CA 1
ATOM 697 C C . GLN A 1 84 ? -0.225 -7.668 -12.152 1.00 94.00 84 GLN A C 1
ATOM 699 O O . GLN A 1 84 ? 0.302 -6.577 -11.948 1.00 94.00 84 GLN A O 1
ATOM 704 N N . TYR A 1 85 ? 0.434 -8.712 -12.649 1.00 93.31 85 TYR A N 1
ATOM 705 C CA . TYR A 1 85 ? 1.844 -8.697 -13.028 1.00 93.31 85 TYR A CA 1
ATOM 706 C C . TYR A 1 85 ? 1.962 -8.158 -14.456 1.00 93.31 85 TYR A C 1
ATOM 708 O O . TYR A 1 85 ? 1.472 -8.784 -15.395 1.00 93.31 85 TYR A O 1
ATOM 716 N N . ALA A 1 86 ? 2.557 -6.975 -14.606 1.00 91.62 86 ALA A N 1
ATOM 717 C CA . ALA A 1 86 ? 2.660 -6.277 -15.887 1.00 91.62 86 ALA A CA 1
ATOM 718 C C . ALA A 1 86 ? 4.019 -6.499 -16.557 1.00 91.62 86 ALA A C 1
ATOM 720 O O . ALA A 1 86 ? 4.082 -6.781 -17.753 1.00 91.62 86 ALA A O 1
ATOM 721 N N . THR A 1 87 ? 5.089 -6.405 -15.767 1.00 92.00 87 THR A N 1
ATOM 722 C CA . THR A 1 87 ? 6.469 -6.543 -16.237 1.00 92.00 87 THR A CA 1
ATOM 723 C C . THR A 1 87 ? 7.272 -7.351 -15.228 1.00 92.00 87 THR A C 1
ATOM 725 O O . THR A 1 87 ? 7.113 -7.169 -14.018 1.00 92.00 87 THR A O 1
ATOM 728 N N . GLU A 1 88 ? 8.133 -8.239 -15.722 1.00 94.00 88 GLU A N 1
ATOM 729 C CA . GLU A 1 88 ? 9.094 -8.945 -14.877 1.00 94.00 88 GLU A CA 1
ATOM 730 C C . GLU A 1 88 ? 10.047 -7.960 -14.186 1.00 94.00 88 GLU A C 1
ATOM 732 O O . GLU A 1 88 ? 10.382 -6.898 -14.722 1.00 94.00 88 GLU A O 1
ATOM 737 N N . ILE A 1 89 ? 10.482 -8.322 -12.982 1.00 96.19 89 ILE A N 1
ATOM 738 C CA . ILE A 1 89 ? 11.455 -7.556 -12.208 1.00 96.19 89 ILE A CA 1
ATOM 739 C C . ILE A 1 89 ? 12.724 -8.387 -12.113 1.00 96.19 89 ILE A C 1
ATOM 741 O O . ILE A 1 89 ? 12.675 -9.524 -11.651 1.00 96.19 89 ILE A O 1
ATOM 745 N N . ARG A 1 90 ? 13.844 -7.797 -12.520 1.00 95.31 90 ARG A N 1
ATOM 746 C CA . ARG A 1 90 ? 15.185 -8.384 -12.442 1.00 95.31 90 ARG A CA 1
ATOM 747 C C . ARG A 1 90 ? 16.037 -7.609 -11.435 1.00 95.31 90 ARG A C 1
ATOM 749 O O . ARG A 1 90 ? 15.689 -6.482 -11.077 1.00 95.31 90 ARG A O 1
ATOM 756 N N . GLU A 1 91 ? 17.130 -8.195 -10.962 1.00 93.00 91 GLU A N 1
ATOM 757 C CA . GLU A 1 91 ? 17.952 -7.606 -9.893 1.00 93.00 91 GLU A CA 1
ATOM 758 C C . GLU A 1 91 ? 18.511 -6.221 -10.272 1.00 93.00 91 GLU A C 1
ATOM 760 O O . GLU A 1 91 ? 18.512 -5.297 -9.459 1.00 93.00 91 GLU A O 1
ATOM 765 N N . GLU A 1 92 ? 18.875 -6.018 -11.539 1.00 93.44 92 GLU A N 1
ATOM 766 C CA . GLU A 1 92 ? 19.467 -4.771 -12.041 1.00 93.44 92 GLU A CA 1
ATOM 767 C C . GLU A 1 92 ? 18.536 -3.544 -12.017 1.00 93.44 92 GLU A C 1
ATOM 769 O O . GLU A 1 92 ? 19.008 -2.404 -12.120 1.00 93.44 92 GLU A O 1
ATOM 774 N N . VAL A 1 93 ? 17.218 -3.750 -11.895 1.00 92.25 93 VAL A N 1
ATOM 775 C CA . VAL A 1 93 ? 16.236 -2.653 -11.879 1.00 92.25 93 VAL A CA 1
ATOM 776 C C . VAL A 1 93 ? 15.825 -2.223 -10.467 1.00 92.25 93 VAL A C 1
ATOM 778 O O . VAL A 1 93 ? 14.965 -1.353 -10.322 1.00 92.25 93 VAL A O 1
ATOM 781 N N . ALA A 1 94 ? 16.462 -2.787 -9.435 1.00 88.25 94 ALA A N 1
ATOM 782 C CA . ALA A 1 94 ? 16.345 -2.329 -8.054 1.00 88.25 94 ALA A CA 1
ATOM 783 C C . ALA A 1 94 ? 17.024 -0.947 -7.836 1.00 88.25 94 ALA A C 1
ATOM 785 O O . ALA A 1 94 ? 17.951 -0.591 -8.573 1.00 88.25 94 ALA A O 1
ATOM 786 N N . PRO A 1 95 ? 16.615 -0.157 -6.819 1.00 94.50 95 PRO A N 1
ATOM 787 C CA . PRO A 1 95 ? 15.513 -0.417 -5.893 1.00 94.50 95 PRO A CA 1
ATOM 788 C C . PRO A 1 95 ? 14.147 -0.334 -6.570 1.00 94.50 95 PRO A C 1
ATOM 790 O O . PRO A 1 95 ? 13.977 0.310 -7.603 1.00 94.50 95 PRO A O 1
ATOM 793 N N . LEU A 1 96 ? 13.173 -0.997 -5.957 1.00 96.06 96 LEU A N 1
ATOM 794 C CA . LEU A 1 96 ? 11.777 -0.896 -6.354 1.00 96.06 96 LEU A CA 1
ATOM 795 C C . LEU A 1 96 ? 11.096 0.159 -5.499 1.00 96.06 96 LEU A C 1
ATOM 797 O O . LEU A 1 96 ? 11.458 0.348 -4.340 1.00 96.06 96 LEU A O 1
ATOM 801 N N . ARG A 1 97 ? 10.061 0.792 -6.034 1.00 96.94 97 ARG A N 1
ATOM 802 C CA . ARG A 1 97 ? 9.259 1.760 -5.296 1.00 96.94 97 ARG A CA 1
ATOM 803 C C . ARG A 1 97 ? 7.811 1.315 -5.238 1.00 96.94 97 ARG A C 1
ATOM 805 O O . ARG A 1 97 ? 7.204 0.995 -6.258 1.00 96.94 97 ARG A O 1
ATOM 812 N N . VAL A 1 98 ? 7.267 1.299 -4.027 1.00 97.44 98 VAL A N 1
ATOM 813 C CA . VAL A 1 98 ? 5.843 1.079 -3.782 1.00 97.44 98 VAL A CA 1
ATOM 814 C C . VAL A 1 98 ? 5.156 2.434 -3.765 1.00 97.44 98 VAL A C 1
ATOM 816 O O . VAL A 1 98 ? 5.582 3.328 -3.035 1.00 97.44 98 VAL A O 1
ATOM 819 N N . LEU A 1 99 ? 4.104 2.572 -4.564 1.00 96.19 99 LEU A N 1
ATOM 820 C CA . LEU A 1 99 ? 3.224 3.736 -4.621 1.00 96.19 99 LEU A CA 1
ATOM 821 C C . LEU A 1 99 ? 1.873 3.333 -4.038 1.00 96.19 99 LEU A C 1
ATOM 823 O O . LEU A 1 99 ? 1.368 2.271 -4.399 1.00 96.19 99 LEU A O 1
ATOM 827 N N . ILE A 1 100 ? 1.306 4.144 -3.144 1.00 95.94 100 ILE A N 1
ATOM 828 C CA . ILE A 1 100 ? 0.035 3.842 -2.466 1.00 95.94 100 ILE A CA 1
ATOM 829 C C . ILE A 1 100 ? -0.923 5.015 -2.612 1.00 95.94 100 ILE A C 1
ATOM 831 O O . ILE A 1 100 ? -0.545 6.172 -2.418 1.00 95.94 100 ILE A O 1
ATOM 835 N N . ARG A 1 101 ? -2.184 4.691 -2.898 1.00 92.44 101 ARG A N 1
ATOM 836 C CA . ARG A 1 101 ? -3.303 5.626 -2.876 1.00 92.44 101 ARG A CA 1
ATOM 837 C C . ARG A 1 101 ? -4.508 5.006 -2.162 1.00 92.44 101 ARG A C 1
ATOM 839 O O . ARG A 1 101 ? -4.966 3.946 -2.590 1.00 92.44 101 ARG A O 1
ATOM 846 N N . PRO A 1 102 ? -5.084 5.652 -1.134 1.00 95.69 102 PRO A N 1
ATOM 847 C CA . PRO A 1 102 ? -6.406 5.286 -0.646 1.00 95.69 102 PRO A CA 1
ATOM 848 C C . PRO A 1 102 ? -7.480 5.646 -1.674 1.00 95.69 102 PRO A C 1
ATOM 850 O O . PRO A 1 102 ? -7.410 6.687 -2.319 1.00 95.69 102 PRO A O 1
ATOM 853 N N . THR A 1 103 ? -8.474 4.777 -1.840 1.00 94.69 103 THR A N 1
ATOM 854 C CA . THR A 1 103 ? -9.555 4.960 -2.826 1.00 94.69 103 THR A CA 1
ATOM 855 C C . THR A 1 103 ? -10.948 4.917 -2.219 1.00 94.69 103 THR A C 1
ATOM 857 O O . THR A 1 103 ? -11.892 5.430 -2.816 1.00 94.69 103 THR A O 1
ATOM 860 N N . ALA A 1 104 ? -11.105 4.314 -1.040 1.00 96.00 104 ALA A N 1
ATOM 861 C CA . ALA A 1 104 ? -12.352 4.356 -0.287 1.00 96.00 104 ALA A CA 1
ATOM 862 C C . ALA A 1 104 ? -12.126 4.024 1.189 1.00 96.00 104 ALA A C 1
ATOM 864 O O . ALA A 1 104 ? -11.264 3.208 1.525 1.00 96.00 104 ALA A O 1
ATOM 865 N N . LEU A 1 105 ? -12.986 4.562 2.055 1.00 98.31 105 LEU A N 1
ATOM 866 C CA . LEU A 1 105 ? -13.012 4.262 3.486 1.00 98.31 105 LEU A CA 1
ATOM 867 C C . LEU A 1 105 ? -14.393 3.753 3.906 1.00 98.31 105 LEU A C 1
ATOM 869 O O . LEU A 1 105 ? -15.407 4.419 3.707 1.00 98.31 105 LEU A O 1
ATOM 873 N N . GLY A 1 106 ? -14.436 2.578 4.530 1.00 98.12 106 GLY A N 1
ATOM 874 C CA . GLY A 1 106 ? -15.609 2.067 5.244 1.00 98.12 106 GLY A CA 1
ATOM 875 C C . GLY A 1 106 ? -15.546 2.407 6.732 1.00 98.12 106 GLY A C 1
ATOM 876 O O . GLY A 1 106 ? -14.711 3.198 7.160 1.00 98.12 106 GLY A O 1
ATOM 877 N N . ARG A 1 107 ? -16.409 1.808 7.559 1.00 98.25 107 ARG A N 1
ATOM 878 C CA . ARG A 1 107 ? -16.393 2.032 9.020 1.00 98.25 107 ARG A CA 1
ATOM 879 C C . ARG A 1 107 ? -15.099 1.528 9.672 1.00 98.25 107 ARG A C 1
ATOM 881 O O . ARG A 1 107 ? -14.477 2.235 10.455 1.00 98.25 107 ARG A O 1
ATOM 888 N N . SER A 1 108 ? -14.686 0.319 9.298 1.00 98.50 108 SER A N 1
ATOM 889 C CA . SER A 1 108 ? -13.476 -0.360 9.777 1.00 98.50 108 SER A CA 1
ATOM 890 C C . SER A 1 108 ? -12.500 -0.710 8.653 1.00 98.50 108 SER A C 1
ATOM 892 O O . SER A 1 108 ? -11.509 -1.386 8.902 1.00 98.50 108 SER A O 1
ATOM 894 N N . SER A 1 109 ? -12.778 -0.314 7.409 1.00 98.69 109 SER A N 1
ATOM 895 C CA . SER A 1 109 ? -12.019 -0.757 6.238 1.00 98.69 109 SER A CA 1
ATOM 896 C C . SER A 1 109 ? -11.405 0.389 5.446 1.00 98.69 109 SER A C 1
ATOM 898 O O . SER A 1 109 ? -11.957 1.486 5.382 1.00 98.69 109 SER A O 1
ATOM 900 N N . VAL A 1 110 ? -10.275 0.097 4.807 1.00 98.62 110 VAL A N 1
ATOM 901 C CA . VAL A 1 110 ? -9.545 0.998 3.910 1.00 98.62 110 VAL A CA 1
ATOM 902 C C . VAL A 1 110 ? -9.305 0.254 2.602 1.00 98.62 110 VAL A C 1
ATOM 904 O O . VAL A 1 110 ? -8.750 -0.844 2.617 1.00 98.62 110 VAL A O 1
ATOM 907 N N . ARG A 1 111 ? -9.728 0.821 1.471 1.00 98.38 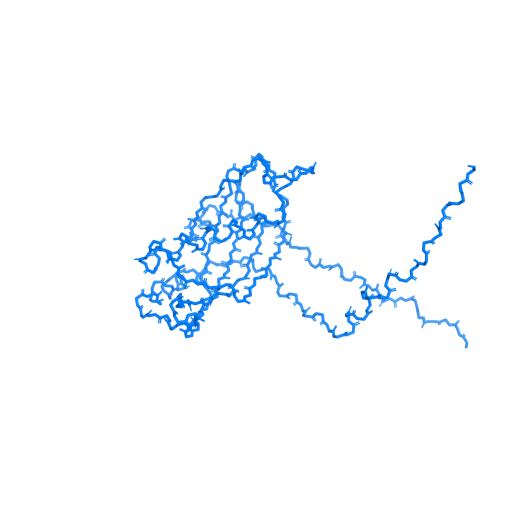111 ARG A N 1
ATOM 908 C CA . ARG A 1 111 ? -9.361 0.324 0.140 1.00 98.38 111 ARG A CA 1
ATOM 909 C C . ARG A 1 111 ? -8.178 1.121 -0.381 1.00 98.38 111 ARG A C 1
ATOM 911 O O . ARG A 1 111 ? -8.217 2.350 -0.340 1.00 98.38 111 ARG A O 1
ATOM 918 N N . LEU A 1 112 ? -7.158 0.418 -0.859 1.00 97.06 112 LEU A N 1
ATOM 919 C CA . LEU A 1 112 ? -5.972 1.008 -1.466 1.00 97.06 112 LEU A CA 1
ATOM 920 C C . LEU A 1 112 ? -5.796 0.475 -2.888 1.00 97.06 112 LEU A C 1
ATOM 922 O O . LEU A 1 112 ? -6.025 -0.708 -3.154 1.00 97.06 112 LEU A O 1
ATOM 926 N N . GLU A 1 113 ? -5.343 1.356 -3.768 1.00 95.31 113 GLU A N 1
ATOM 927 C CA . GLU A 1 113 ? -4.678 1.007 -5.017 1.00 95.31 113 GLU A CA 1
ATOM 928 C C . GLU A 1 113 ? -3.175 1.201 -4.838 1.00 95.31 113 GLU A C 1
ATOM 930 O O . GLU A 1 113 ? -2.724 2.194 -4.259 1.00 95.31 113 GLU A O 1
ATOM 935 N N . GLU A 1 114 ? -2.398 0.240 -5.322 1.00 96.06 114 GLU A N 1
ATOM 936 C CA . GLU A 1 114 ? -0.957 0.216 -5.128 1.00 96.06 114 GLU A CA 1
ATOM 937 C C . GLU A 1 114 ? -0.246 -0.149 -6.431 1.00 96.06 114 GLU A C 1
ATOM 939 O O . GLU A 1 114 ? -0.752 -0.916 -7.255 1.00 96.06 114 GLU A O 1
ATOM 944 N N . MET A 1 115 ? 0.959 0.380 -6.616 1.00 95.62 115 MET A N 1
ATOM 945 C CA . MET A 1 115 ? 1.829 0.000 -7.727 1.00 95.62 115 MET A CA 1
ATOM 946 C C . MET A 1 115 ? 3.228 -0.305 -7.233 1.00 95.62 115 MET A C 1
ATOM 948 O O . MET A 1 115 ? 3.726 0.329 -6.305 1.00 95.62 115 MET A O 1
ATOM 952 N N . LEU A 1 116 ? 3.867 -1.255 -7.903 1.00 96.19 116 LEU A N 1
ATOM 953 C CA . LEU A 1 116 ? 5.289 -1.510 -7.768 1.00 96.19 116 LEU A CA 1
ATOM 954 C C . LEU A 1 116 ? 5.970 -1.042 -9.050 1.00 96.19 116 LEU A C 1
ATOM 956 O O . LEU A 1 116 ? 5.676 -1.564 -10.131 1.00 96.19 116 LEU A O 1
ATOM 960 N N . VAL A 1 117 ? 6.846 -0.051 -8.925 1.00 95.69 117 VAL A N 1
ATOM 961 C CA . VAL A 1 117 ? 7.594 0.527 -10.044 1.00 95.69 117 VAL A CA 1
ATOM 962 C C . VAL A 1 117 ? 9.084 0.261 -9.888 1.00 95.69 117 VAL A C 1
ATOM 964 O O . VAL A 1 117 ? 9.594 0.188 -8.769 1.00 95.69 117 VAL A O 1
ATOM 967 N N . ASP A 1 118 ? 9.780 0.087 -11.006 1.00 94.44 118 ASP A N 1
ATOM 968 C CA . ASP A 1 118 ? 11.237 -0.036 -11.003 1.00 94.44 118 ASP A CA 1
ATOM 969 C C . ASP A 1 118 ? 11.936 1.335 -10.953 1.00 94.44 118 ASP A C 1
ATOM 971 O O . ASP A 1 118 ? 11.297 2.392 -11.025 1.00 94.44 118 ASP A O 1
ATOM 975 N N . ARG A 1 119 ? 13.271 1.331 -10.850 1.00 92.06 119 ARG A N 1
ATOM 976 C CA . ARG A 1 119 ? 14.094 2.554 -10.823 1.00 92.06 119 ARG A CA 1
ATOM 977 C C . ARG A 1 119 ? 13.917 3.482 -12.035 1.00 92.06 119 ARG A C 1
ATOM 979 O O . ARG A 1 119 ? 14.317 4.641 -11.967 1.00 92.06 119 ARG A O 1
ATOM 986 N N . ASN A 1 120 ? 13.341 2.988 -13.133 1.00 90.69 120 ASN A N 1
ATOM 987 C CA . ASN A 1 120 ? 13.075 3.740 -14.359 1.00 90.69 120 ASN A CA 1
ATOM 988 C C . ASN A 1 120 ? 11.607 4.200 -14.442 1.00 90.69 120 ASN A C 1
ATOM 990 O O . ASN A 1 120 ? 11.149 4.616 -15.504 1.00 90.69 120 ASN A O 1
ATOM 994 N N . SER A 1 121 ? 10.858 4.128 -13.334 1.00 91.62 121 SER A N 1
ATOM 995 C CA . SER A 1 121 ? 9.428 4.469 -13.249 1.00 91.62 121 SER A CA 1
ATOM 996 C C . SER A 1 121 ? 8.526 3.616 -14.149 1.00 91.62 121 SER A C 1
ATOM 998 O O . SER A 1 121 ? 7.402 4.008 -14.476 1.00 91.62 121 SER A O 1
ATOM 1000 N N . ARG A 1 122 ? 8.988 2.426 -14.548 1.00 93.06 122 ARG A N 1
ATOM 1001 C CA . ARG A 1 122 ? 8.162 1.459 -15.269 1.00 93.06 122 ARG A CA 1
ATOM 1002 C C . ARG A 1 122 ? 7.299 0.697 -14.273 1.00 93.06 122 ARG A C 1
ATOM 1004 O O . ARG A 1 122 ? 7.805 0.189 -13.274 1.00 93.06 122 ARG A O 1
ATOM 1011 N N . VAL A 1 123 ? 6.000 0.595 -14.548 1.00 93.50 123 VAL A N 1
ATOM 1012 C CA . VAL A 1 123 ? 5.085 -0.170 -13.696 1.00 93.50 123 VAL A CA 1
ATOM 1013 C C . VAL A 1 123 ? 5.271 -1.666 -13.935 1.00 93.50 123 VAL A C 1
ATOM 1015 O O . VAL A 1 123 ? 5.095 -2.175 -15.047 1.00 93.50 123 VAL A O 1
ATOM 1018 N N . CYS A 1 124 ? 5.603 -2.378 -12.863 1.00 95.06 124 CYS A N 1
ATOM 1019 C CA . CYS A 1 124 ? 5.840 -3.816 -12.875 1.00 95.06 124 CYS A CA 1
ATOM 1020 C C . CYS A 1 124 ? 4.650 -4.597 -12.310 1.00 95.06 124 CYS A C 1
ATOM 1022 O O . CYS A 1 124 ? 4.372 -5.710 -12.762 1.00 95.06 124 CYS A O 1
ATOM 1024 N N . ASN A 1 125 ? 3.919 -4.022 -11.351 1.00 95.81 125 ASN A N 1
ATOM 1025 C CA . ASN A 1 125 ? 2.743 -4.650 -10.754 1.00 95.81 125 ASN A CA 1
ATOM 1026 C C . ASN A 1 125 ? 1.695 -3.619 -10.324 1.00 95.81 125 ASN A C 1
ATOM 1028 O O . ASN A 1 125 ? 2.054 -2.535 -9.864 1.00 95.81 125 ASN A O 1
ATOM 1032 N N . PHE A 1 126 ? 0.424 -4.003 -10.434 1.00 94.44 126 PHE A N 1
ATOM 1033 C CA . PHE A 1 126 ? -0.724 -3.283 -9.888 1.00 94.44 126 PHE A CA 1
ATOM 1034 C C . PHE A 1 126 ? -1.395 -4.123 -8.808 1.00 94.44 126 PHE A C 1
ATOM 1036 O O . PHE A 1 126 ? -1.706 -5.288 -9.056 1.00 94.44 126 PHE A O 1
ATOM 1043 N N . SER A 1 127 ? -1.703 -3.522 -7.665 1.00 95.62 127 SER A N 1
ATOM 1044 C CA . SER A 1 127 ? -2.460 -4.143 -6.582 1.00 95.62 127 SER A CA 1
ATOM 1045 C C . SER A 1 127 ? -3.710 -3.329 -6.252 1.00 95.62 127 SER A C 1
ATOM 1047 O O . SER A 1 127 ? -3.709 -2.100 -6.275 1.00 95.62 127 SER A O 1
ATOM 1049 N N . ASN A 1 128 ? -4.788 -4.043 -5.941 1.00 96.44 128 ASN A N 1
ATOM 1050 C CA . ASN A 1 128 ? -5.926 -3.507 -5.206 1.00 96.44 128 ASN A CA 1
ATOM 1051 C C . ASN A 1 128 ? -6.080 -4.320 -3.927 1.00 96.44 128 ASN A C 1
ATOM 1053 O O . ASN A 1 128 ? -6.117 -5.558 -3.971 1.00 96.44 128 ASN A O 1
ATOM 1057 N N . VAL A 1 129 ? -6.226 -3.638 -2.798 1.00 98.38 129 VAL A N 1
ATOM 1058 C CA . VAL A 1 129 ? -6.299 -4.291 -1.495 1.00 98.38 129 VAL A CA 1
ATOM 1059 C C . VAL A 1 129 ? -7.368 -3.653 -0.616 1.00 98.38 129 VAL A C 1
ATOM 1061 O O . VAL A 1 129 ? -7.530 -2.436 -0.579 1.00 98.38 129 VAL A O 1
ATOM 1064 N N . THR A 1 130 ? -8.108 -4.493 0.109 1.00 98.75 130 THR A N 1
ATOM 1065 C CA . THR A 1 130 ? -8.995 -4.054 1.191 1.00 98.75 130 THR A CA 1
ATOM 1066 C C . THR A 1 130 ? -8.367 -4.460 2.511 1.00 98.75 130 THR A C 1
ATOM 1068 O O . THR A 1 130 ? -8.166 -5.649 2.775 1.00 98.75 130 THR A O 1
ATOM 1071 N N . LEU A 1 131 ? -8.079 -3.471 3.345 1.00 98.81 131 LEU A N 1
ATOM 1072 C CA . LEU A 1 131 ? -7.601 -3.639 4.708 1.00 98.81 131 LEU A CA 1
ATOM 1073 C C . LEU A 1 131 ? -8.759 -3.449 5.679 1.00 98.81 131 LEU A C 1
ATOM 1075 O O . LEU A 1 131 ? -9.696 -2.700 5.399 1.00 98.81 131 LEU A O 1
ATOM 1079 N N . VAL A 1 132 ? -8.669 -4.096 6.833 1.00 98.81 132 VAL A N 1
ATOM 1080 C CA . VAL A 1 132 ? -9.586 -3.899 7.955 1.00 98.81 132 VAL A CA 1
ATOM 1081 C C . VAL A 1 132 ? -8.767 -3.532 9.183 1.00 98.81 132 VAL A C 1
ATOM 1083 O O . VAL A 1 132 ? -7.875 -4.286 9.569 1.00 98.81 132 VAL A O 1
ATOM 1086 N N . ALA A 1 133 ? -9.060 -2.380 9.784 1.00 98.69 133 ALA A N 1
ATOM 1087 C CA . ALA A 1 133 ? -8.485 -1.967 11.055 1.00 98.69 133 ALA A CA 1
ATOM 1088 C C . ALA A 1 133 ? -8.838 -2.998 12.129 1.00 98.69 133 ALA A C 1
ATOM 1090 O O . ALA A 1 133 ? -9.994 -3.413 12.260 1.00 98.69 133 ALA A O 1
ATOM 1091 N N . TRP A 1 134 ? -7.829 -3.431 12.879 1.00 98.56 134 TRP A N 1
ATOM 1092 C CA . TRP A 1 134 ? -7.935 -4.593 13.751 1.00 98.56 134 TRP A CA 1
ATOM 1093 C C . TRP A 1 134 ? -7.602 -4.235 15.195 1.00 98.56 134 TRP A C 1
ATOM 1095 O O . TRP A 1 134 ? -6.644 -3.506 15.460 1.00 98.56 134 TRP A O 1
ATOM 1105 N N . ASP A 1 135 ? -8.395 -4.754 16.126 1.00 97.94 135 ASP A N 1
ATOM 1106 C CA . ASP A 1 135 ? -8.086 -4.759 17.550 1.00 97.94 135 ASP A CA 1
ATOM 1107 C C . ASP A 1 135 ? -7.374 -6.080 17.898 1.00 97.94 135 ASP A C 1
ATOM 1109 O O . ASP A 1 135 ? -7.987 -7.151 17.815 1.00 97.94 135 ASP A O 1
ATOM 1113 N N . PRO A 1 13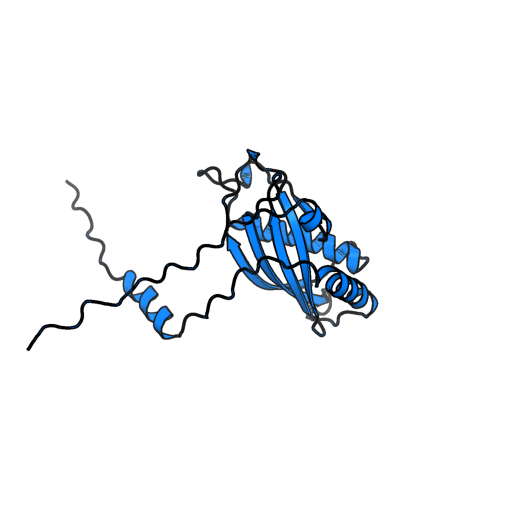6 ? -6.082 -6.046 18.276 1.00 96.12 136 PRO A N 1
ATOM 1114 C CA . PRO A 1 136 ? -5.337 -7.253 18.613 1.00 96.12 136 PRO A CA 1
ATOM 1115 C C . PRO A 1 136 ? -5.794 -7.910 19.925 1.00 96.12 136 PRO A C 1
ATOM 1117 O O . PRO A 1 136 ? -5.625 -9.119 20.062 1.00 96.12 136 PRO A O 1
ATOM 1120 N N . GLN A 1 137 ? -6.377 -7.155 20.863 1.00 96.94 137 GLN A N 1
ATOM 1121 C CA . GLN A 1 137 ? -6.855 -7.676 22.148 1.00 96.94 137 GLN A CA 1
ATOM 1122 C C . GLN A 1 137 ? -8.218 -8.344 21.985 1.00 96.94 137 GLN A C 1
ATOM 1124 O O . GLN A 1 137 ? -8.389 -9.508 22.340 1.00 96.94 137 GLN A O 1
ATOM 1129 N N . ALA A 1 138 ? -9.173 -7.637 21.377 1.00 96.44 138 ALA A N 1
ATOM 1130 C CA . ALA A 1 138 ? -10.503 -8.183 21.109 1.00 96.44 138 ALA A CA 1
ATOM 1131 C C . ALA A 1 138 ? -10.511 -9.203 19.955 1.00 96.44 138 ALA A C 1
ATOM 1133 O O . ALA A 1 138 ? -11.498 -9.911 19.764 1.00 96.44 138 ALA A O 1
ATOM 1134 N N . ARG A 1 139 ? -9.418 -9.278 19.178 1.00 96.44 139 ARG A N 1
ATOM 1135 C CA . ARG A 1 139 ? -9.281 -10.100 17.967 1.00 96.44 139 ARG A CA 1
ATOM 1136 C C . ARG A 1 139 ? -10.447 -9.904 16.996 1.00 96.44 139 ARG A C 1
ATOM 1138 O O . ARG A 1 139 ? -11.033 -10.870 16.502 1.00 96.44 139 ARG A O 1
ATOM 1145 N N . GLY A 1 140 ? -10.753 -8.647 16.703 1.00 98.06 140 GLY A N 1
ATOM 1146 C CA . GLY A 1 140 ? -11.864 -8.289 15.832 1.00 98.06 140 GLY A CA 1
ATOM 1147 C C . GLY A 1 140 ? -11.643 -6.989 15.065 1.00 98.06 140 GLY A C 1
ATOM 1148 O O . GLY A 1 140 ? -10.709 -6.237 15.356 1.00 98.06 140 GLY A O 1
ATOM 1149 N N . PRO A 1 141 ? -12.505 -6.707 14.074 1.00 98.50 141 PRO A N 1
ATOM 1150 C CA . PRO A 1 141 ? -12.504 -5.424 13.392 1.00 98.50 141 PRO A CA 1
ATOM 1151 C C . PRO A 1 141 ? -12.849 -4.303 14.375 1.00 98.50 141 PRO A C 1
ATOM 1153 O O . PRO A 1 141 ? -13.787 -4.431 15.162 1.00 98.50 141 PRO A O 1
ATOM 1156 N N . ARG A 1 142 ? -12.141 -3.179 14.274 1.00 98.44 142 ARG A N 1
ATOM 1157 C CA . ARG A 1 142 ? -12.437 -1.951 15.023 1.00 98.44 142 ARG A CA 1
ATOM 1158 C C . ARG A 1 142 ? -12.751 -0.803 14.083 1.00 98.44 142 ARG A C 1
ATOM 1160 O O . ARG A 1 142 ? -12.361 -0.815 12.916 1.00 98.44 142 ARG A O 1
ATOM 1167 N N . GLU A 1 143 ? -13.452 0.196 14.591 1.00 98.56 143 GLU A N 1
ATOM 1168 C CA . GLU A 1 143 ? -13.714 1.407 13.823 1.00 98.56 143 GLU A CA 1
ATOM 1169 C C . GLU A 1 143 ? -12.429 2.216 13.626 1.00 98.56 143 GLU A C 1
ATOM 1171 O O . GLU A 1 143 ? -11.539 2.233 14.484 1.00 98.56 143 GLU A O 1
ATOM 1176 N N . LEU A 1 144 ? -12.337 2.866 12.466 1.00 98.44 144 LEU A N 1
ATOM 1177 C CA . LEU A 1 144 ? -11.326 3.884 12.214 1.00 98.44 144 LEU A CA 1
ATOM 1178 C C . LEU A 1 144 ? -11.698 5.130 13.014 1.00 98.44 144 LEU A C 1
ATOM 1180 O O . LEU A 1 144 ? -12.789 5.677 12.838 1.00 98.44 144 LEU A O 1
ATOM 1184 N N . SER A 1 145 ? -10.793 5.590 13.869 1.00 98.06 145 SER A N 1
ATOM 1185 C CA . SER A 1 145 ? -10.986 6.844 14.597 1.00 98.06 145 SER A CA 1
ATOM 1186 C C . SER A 1 145 ? -10.918 8.051 13.647 1.00 98.06 145 SER A C 1
ATOM 1188 O O . SER A 1 145 ? -10.286 7.962 12.592 1.00 98.06 145 SER A O 1
ATOM 1190 N N . PRO A 1 146 ? -11.485 9.216 14.010 1.00 97.62 146 PRO A N 1
ATOM 1191 C CA . PRO A 1 146 ? -11.358 10.429 13.197 1.00 97.62 146 PRO A CA 1
ATOM 1192 C C . PRO A 1 146 ? -9.902 10.825 12.905 1.00 97.62 146 PRO A C 1
ATOM 1194 O O . PRO A 1 146 ? -9.599 11.278 11.805 1.00 97.62 146 PRO A O 1
ATOM 1197 N N . ALA A 1 147 ? -8.991 10.596 13.859 1.00 97.44 147 ALA A N 1
ATOM 1198 C CA . ALA A 1 147 ? -7.564 10.882 13.703 1.00 97.44 147 ALA A CA 1
ATOM 1199 C C . ALA A 1 147 ? -6.876 9.967 12.676 1.00 97.44 147 ALA A C 1
ATOM 1201 O O . ALA A 1 147 ? -5.955 10.397 11.991 1.00 97.44 147 ALA A O 1
ATOM 1202 N N . GLU A 1 148 ? -7.330 8.719 12.545 1.00 98.19 148 GLU A N 1
ATOM 1203 C CA . GLU A 1 148 ? -6.846 7.786 11.521 1.00 98.19 148 GLU A CA 1
ATOM 1204 C C . GLU A 1 148 ? -7.503 8.038 10.163 1.00 98.19 148 GLU A C 1
ATOM 1206 O O . GLU A 1 148 ? -6.892 7.801 9.123 1.00 98.19 148 GLU A O 1
ATOM 1211 N N . ARG A 1 149 ? -8.761 8.489 10.175 1.00 98.25 149 ARG A N 1
ATOM 1212 C CA . ARG A 1 149 ? -9.592 8.667 8.985 1.00 98.25 149 ARG A CA 1
ATOM 1213 C C . ARG A 1 149 ? -9.237 9.939 8.216 1.00 98.25 149 ARG A C 1
ATOM 1215 O O . ARG A 1 149 ? -9.011 9.863 7.013 1.00 98.25 149 ARG A O 1
ATOM 1222 N N . GLY A 1 150 ? -9.109 11.069 8.911 1.00 98.00 150 GLY A N 1
ATOM 1223 C CA . GLY A 1 150 ? -8.884 12.382 8.296 1.00 98.00 150 GLY A CA 1
ATOM 1224 C C . GLY A 1 150 ? -7.659 12.454 7.368 1.00 98.00 150 GLY A C 1
ATOM 1225 O O . GLY A 1 150 ? -7.792 12.933 6.245 1.00 98.00 150 GLY A O 1
ATOM 1226 N N . PRO A 1 151 ? -6.476 11.939 7.758 1.00 97.19 151 PRO A N 1
ATOM 1227 C CA . PRO A 1 151 ? -5.308 11.934 6.875 1.00 97.19 151 PRO A CA 1
ATOM 1228 C C . PRO A 1 151 ? -5.489 11.084 5.609 1.00 97.19 151 PRO A C 1
ATOM 1230 O O . PRO A 1 151 ? -4.924 11.416 4.571 1.00 97.19 151 PRO A O 1
ATOM 1233 N N . LEU A 1 152 ? -6.268 9.998 5.681 1.00 97.06 152 LEU A N 1
ATOM 1234 C CA . LEU A 1 152 ? -6.568 9.156 4.518 1.00 97.06 152 LEU A CA 1
ATOM 1235 C C . LEU A 1 152 ? -7.561 9.843 3.572 1.00 97.06 152 LEU A C 1
ATOM 1237 O O . LEU A 1 152 ? -7.411 9.734 2.360 1.00 97.06 152 LEU A O 1
ATOM 1241 N N . GLU A 1 153 ? -8.551 10.556 4.113 1.00 96.12 153 GLU A N 1
ATOM 1242 C CA . GLU A 1 153 ? -9.501 11.359 3.327 1.00 96.12 153 GLU A CA 1
ATOM 1243 C C . GLU A 1 153 ? -8.775 12.492 2.589 1.00 96.12 153 GLU A C 1
ATOM 1245 O O . GLU A 1 153 ? -8.969 12.660 1.388 1.00 96.12 153 GLU A O 1
ATOM 1250 N N . LEU A 1 154 ? -7.844 13.179 3.260 1.00 94.19 154 LEU A N 1
ATOM 1251 C CA . LEU A 1 154 ? -7.000 14.197 2.628 1.00 94.19 154 LEU A CA 1
ATOM 1252 C C . LEU A 1 154 ? -6.142 13.619 1.490 1.00 94.19 154 LEU A C 1
ATOM 1254 O O . LEU A 1 154 ? -6.037 14.219 0.421 1.00 94.19 154 LEU A O 1
ATOM 1258 N N . ASP A 1 155 ? -5.540 12.444 1.695 1.00 93.62 155 ASP A N 1
ATOM 1259 C CA . ASP A 1 155 ? -4.798 11.758 0.634 1.00 93.62 155 ASP A CA 1
ATOM 1260 C C . ASP A 1 155 ? -5.713 11.393 -0.547 1.00 93.62 155 ASP A C 1
ATOM 1262 O O . ASP A 1 155 ? -5.302 11.542 -1.695 1.00 93.62 155 ASP A O 1
ATOM 1266 N N . MET A 1 156 ? -6.951 10.941 -0.301 1.00 91.38 156 MET A N 1
ATOM 1267 C CA . MET A 1 156 ? -7.922 10.680 -1.372 1.00 91.38 156 MET A CA 1
ATOM 1268 C C . MET A 1 156 ? -8.178 11.952 -2.186 1.00 91.38 156 MET A C 1
ATOM 1270 O O . MET A 1 156 ? -8.056 11.922 -3.408 1.00 91.38 156 MET A O 1
ATOM 1274 N N . GLU A 1 157 ? -8.465 13.075 -1.524 1.00 87.81 157 GLU A N 1
ATOM 1275 C CA . GLU A 1 157 ? -8.726 14.372 -2.163 1.00 87.81 157 GLU A CA 1
ATOM 1276 C C . GLU A 1 157 ? -7.561 14.849 -3.039 1.00 87.81 157 GLU A C 1
ATOM 1278 O O . GLU A 1 157 ? -7.770 15.227 -4.192 1.00 87.81 157 GLU A O 1
ATOM 1283 N N . ILE A 1 158 ? -6.329 14.773 -2.531 1.00 83.62 158 ILE A N 1
ATOM 1284 C CA . ILE A 1 158 ? -5.125 15.189 -3.265 1.00 83.62 158 ILE A CA 1
ATOM 1285 C C . ILE A 1 158 ? -4.864 14.264 -4.464 1.00 83.62 158 ILE A C 1
ATOM 1287 O O . ILE A 1 158 ? -4.492 14.721 -5.546 1.00 83.62 158 ILE A O 1
ATOM 1291 N N . LEU A 1 159 ? -5.071 12.956 -4.293 1.00 76.56 159 LEU A N 1
ATOM 1292 C CA . LEU A 1 159 ? -4.707 11.937 -5.281 1.00 76.56 159 LEU A CA 1
ATOM 1293 C C . LEU A 1 159 ? -5.831 11.608 -6.277 1.00 76.56 159 LEU A C 1
ATOM 1295 O O . LEU A 1 159 ? -5.602 10.837 -7.216 1.00 76.56 159 LEU A O 1
ATOM 1299 N N . HIS A 1 160 ? -7.027 12.183 -6.116 1.00 64.12 160 HIS A N 1
ATOM 1300 C CA . HIS A 1 160 ? -8.141 12.043 -7.061 1.00 64.12 160 HIS A CA 1
ATOM 1301 C C . HIS A 1 160 ? -7.818 12.622 -8.450 1.00 64.12 160 HIS A C 1
ATOM 1303 O O . HIS A 1 160 ? -8.382 12.158 -9.437 1.00 64.12 160 HIS A O 1
ATOM 1309 N N . GLY A 1 161 ? -6.895 13.587 -8.541 1.00 53.66 161 GLY A N 1
ATOM 1310 C CA . GLY A 1 161 ? -6.452 14.186 -9.809 1.00 53.66 161 GLY A CA 1
ATOM 1311 C C . GLY A 1 161 ? -5.348 13.415 -10.543 1.00 53.66 161 GLY A C 1
ATOM 1312 O O . GLY A 1 161 ? -5.019 13.754 -11.679 1.00 53.66 161 GLY A O 1
ATOM 1313 N N . LEU A 1 162 ? -4.765 12.390 -9.916 1.00 62.22 162 LEU A N 1
ATOM 1314 C CA . LEU A 1 162 ? -3.744 11.544 -10.530 1.00 62.22 162 LEU A CA 1
ATOM 1315 C C . LEU A 1 162 ? -4.419 10.273 -11.043 1.00 62.22 162 LEU A C 1
ATOM 1317 O O . LEU A 1 162 ? -4.694 9.351 -10.274 1.00 62.22 162 LEU A O 1
ATOM 1321 N N . ASP A 1 163 ? -4.712 10.228 -12.343 1.00 57.94 163 ASP A N 1
ATOM 1322 C CA . ASP A 1 163 ? -5.248 9.026 -12.982 1.00 57.94 163 ASP A CA 1
ATOM 1323 C C . ASP A 1 163 ? -4.229 7.890 -12.859 1.00 57.94 163 ASP A C 1
ATOM 1325 O O . ASP A 1 163 ? -3.224 7.826 -13.576 1.00 57.94 163 ASP A O 1
ATOM 1329 N N . LEU A 1 164 ? -4.499 6.969 -11.933 1.00 58.91 164 LEU A N 1
ATOM 1330 C CA . LEU A 1 164 ? -3.815 5.695 -11.923 1.00 58.91 164 LEU A CA 1
ATOM 1331 C C . LEU A 1 164 ? -4.241 4.929 -13.166 1.00 58.91 164 LEU A C 1
ATOM 1333 O O . LEU A 1 164 ? -5.439 4.824 -13.446 1.00 58.91 164 LEU A O 1
ATOM 1337 N N . PRO A 1 165 ? -3.293 4.349 -13.913 1.00 54.41 165 PRO A N 1
ATOM 1338 C CA . PRO A 1 1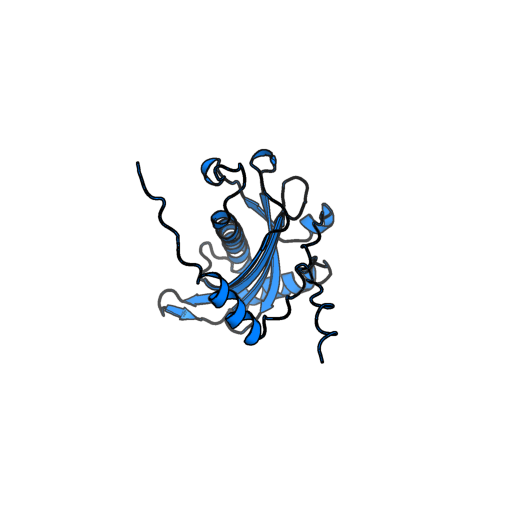65 ? -3.671 3.403 -14.928 1.00 54.41 165 PRO A CA 1
ATOM 1339 C C . PRO A 1 165 ? -4.317 2.202 -14.252 1.00 54.41 165 PRO A C 1
ATOM 1341 O O . PRO A 1 165 ? -3.647 1.346 -13.684 1.00 54.41 165 PRO A O 1
ATOM 1344 N N . SER A 1 166 ? -5.647 2.185 -14.286 1.00 47.56 166 SER A N 1
ATOM 1345 C CA . SER A 1 166 ? -6.419 1.105 -13.708 1.00 47.56 166 SER A CA 1
ATOM 1346 C C . SER A 1 166 ? -6.068 -0.183 -14.435 1.00 47.56 166 SER A C 1
ATOM 1348 O O . SER A 1 166 ? -6.090 -0.278 -15.668 1.00 47.56 166 SER A O 1
ATOM 1350 N N . ALA A 1 167 ? -5.761 -1.189 -13.637 1.00 51.44 167 ALA A N 1
ATOM 1351 C CA . ALA A 1 167 ? -5.807 -2.572 -14.037 1.00 51.44 167 ALA A CA 1
ATOM 1352 C C . ALA A 1 167 ? -7.288 -2.875 -14.337 1.00 51.44 167 ALA A C 1
ATOM 1354 O O . ALA A 1 167 ? -8.037 -3.203 -13.419 1.00 51.44 167 ALA A O 1
ATOM 1355 N N . ALA A 1 168 ? -7.732 -2.653 -15.584 1.00 46.03 168 ALA A N 1
ATOM 1356 C CA . ALA A 1 168 ? -9.144 -2.707 -15.967 1.00 46.03 168 ALA A CA 1
ATOM 1357 C C . ALA A 1 168 ? -9.847 -3.914 -15.312 1.00 46.03 168 ALA A C 1
ATOM 1359 O O . ALA A 1 168 ? -9.286 -5.020 -15.322 1.00 46.03 168 ALA A O 1
ATOM 1360 N N . PRO A 1 169 ? -11.038 -3.729 -14.711 1.00 38.25 169 PRO A N 1
ATOM 1361 C CA . PRO A 1 169 ? -11.710 -4.809 -14.010 1.00 38.25 169 PRO A CA 1
ATOM 1362 C C . PRO A 1 169 ? -11.951 -5.958 -14.987 1.00 38.25 169 PRO A C 1
ATOM 1364 O O . PRO A 1 169 ? -12.662 -5.813 -15.986 1.00 38.25 169 PRO A O 1
ATOM 1367 N N . ARG A 1 170 ? -11.353 -7.120 -14.702 1.00 41.50 170 ARG A N 1
ATOM 1368 C CA . ARG A 1 170 ? -11.700 -8.348 -15.416 1.00 41.50 170 ARG A CA 1
ATOM 1369 C C . ARG A 1 170 ? -13.171 -8.619 -15.123 1.00 41.50 170 ARG A C 1
ATOM 1371 O O . ARG A 1 170 ? -13.565 -8.675 -13.960 1.00 41.50 170 ARG A O 1
ATOM 1378 N N . LYS A 1 171 ? -13.991 -8.779 -16.163 1.00 34.16 171 LYS A N 1
ATOM 1379 C CA . LYS A 1 171 ? -15.346 -9.313 -15.991 1.00 34.16 171 LYS A CA 1
ATOM 1380 C C . LYS A 1 171 ? -15.203 -10.671 -15.305 1.00 34.16 171 LYS A C 1
ATOM 1382 O O . LYS A 1 171 ? -14.442 -11.508 -15.786 1.00 34.16 171 LYS A O 1
ATOM 1387 N N . ASN A 1 172 ? -15.864 -10.845 -14.163 1.00 33.88 172 ASN A N 1
ATOM 1388 C CA . ASN A 1 172 ? -15.821 -12.093 -13.408 1.00 33.88 172 ASN A CA 1
ATOM 1389 C C . ASN A 1 172 ? -16.177 -13.266 -14.329 1.00 33.88 172 ASN A C 1
ATOM 1391 O O . ASN A 1 172 ? -17.157 -13.189 -15.070 1.00 33.88 172 ASN A O 1
ATOM 1395 N N . HIS A 1 173 ? -15.383 -14.333 -14.255 1.00 40.94 173 HIS A N 1
ATOM 1396 C CA . HIS A 1 173 ? -15.710 -15.623 -14.847 1.00 40.94 173 HIS A CA 1
ATOM 1397 C C . HIS A 1 173 ? -17.109 -16.048 -14.390 1.00 40.94 173 HIS A C 1
ATOM 1399 O O . HIS A 1 173 ? -17.366 -16.178 -13.190 1.00 40.94 173 HIS A O 1
ATOM 1405 N N . THR A 1 174 ? -18.020 -16.216 -15.345 1.00 49.78 174 THR A N 1
ATOM 1406 C CA . THR A 1 174 ? -19.318 -16.846 -15.104 1.00 49.78 174 THR A CA 1
ATOM 1407 C C . THR A 1 174 ? -19.114 -18.295 -14.674 1.00 49.78 174 THR A C 1
ATOM 1409 O O . THR A 1 174 ? -18.107 -18.914 -15.005 1.00 49.78 174 THR A O 1
ATOM 1412 N N . GLU A 1 175 ? -20.081 -18.845 -13.945 1.00 42.56 175 GLU A N 1
ATOM 1413 C CA . GLU A 1 175 ? -20.059 -20.203 -13.380 1.00 42.56 175 GLU A CA 1
ATOM 1414 C C . GLU A 1 175 ? -19.722 -21.298 -14.418 1.00 42.56 175 GLU A C 1
ATOM 1416 O O . GLU A 1 175 ? -19.063 -22.277 -14.082 1.00 42.56 175 GLU A O 1
ATOM 1421 N N . ALA A 1 176 ? -20.023 -21.052 -15.700 1.00 44.56 176 ALA A N 1
ATOM 1422 C CA . ALA A 1 176 ? -19.661 -21.898 -16.841 1.00 44.56 176 ALA A CA 1
ATOM 1423 C C . ALA A 1 176 ? -18.142 -22.034 -17.112 1.00 44.56 176 ALA A C 1
ATOM 1425 O O . ALA A 1 176 ? -17.707 -23.040 -17.665 1.00 44.56 176 ALA A O 1
ATOM 1426 N N . ASP A 1 177 ? -17.314 -21.061 -16.714 1.00 44.88 177 ASP A N 1
ATOM 1427 C CA . ASP A 1 177 ? -15.860 -21.102 -16.951 1.00 44.88 177 ASP A CA 1
ATOM 1428 C C . ASP A 1 177 ? -15.122 -21.965 -15.915 1.00 44.88 177 ASP A C 1
ATOM 1430 O O . ASP A 1 177 ? -14.023 -22.455 -16.178 1.00 44.88 177 ASP A O 1
ATOM 1434 N N . ARG A 1 178 ? -15.718 -22.178 -14.731 1.00 49.72 178 ARG A N 1
ATOM 1435 C CA . ARG A 1 178 ? -15.144 -23.042 -13.684 1.00 49.72 178 ARG A CA 1
ATOM 1436 C C . ARG A 1 178 ? -15.188 -24.518 -14.074 1.00 49.72 178 ARG A C 1
ATOM 1438 O O . ARG A 1 178 ? -14.275 -25.261 -13.727 1.00 49.72 178 ARG A O 1
ATOM 1445 N N . GLU A 1 179 ? -16.206 -24.914 -14.832 1.00 42.47 179 GLU A N 1
ATOM 1446 C CA . GLU A 1 179 ? -16.391 -26.292 -15.295 1.00 42.47 179 GLU A CA 1
ATOM 1447 C C . GLU A 1 179 ? -15.363 -26.672 -16.379 1.00 42.47 179 GLU A C 1
ATOM 1449 O O . GLU A 1 179 ? -14.836 -27.782 -16.379 1.00 42.47 179 GLU A O 1
ATOM 1454 N N . ALA A 1 180 ? -14.956 -25.717 -17.226 1.00 45.78 180 ALA A N 1
ATOM 1455 C CA . ALA A 1 180 ? -13.981 -25.950 -18.296 1.00 45.78 180 ALA A CA 1
ATOM 1456 C C . ALA A 1 180 ? -12.537 -26.179 -17.800 1.00 45.78 180 ALA A C 1
ATOM 1458 O O . ALA A 1 180 ? -11.753 -26.849 -18.470 1.00 45.78 180 ALA A O 1
ATOM 1459 N N . VAL A 1 181 ? -12.161 -25.651 -16.628 1.00 46.03 181 VAL A N 1
ATOM 1460 C CA . VAL A 1 181 ? -10.800 -25.827 -16.079 1.00 46.03 181 VAL A CA 1
ATOM 1461 C C . VAL A 1 181 ? -10.621 -27.211 -15.440 1.00 46.03 181 VAL A C 1
ATOM 1463 O O . VAL A 1 181 ? -9.520 -27.768 -15.478 1.00 46.03 181 VAL A O 1
ATOM 1466 N N . MET A 1 182 ? -11.695 -27.815 -14.919 1.00 42.91 182 MET A N 1
ATOM 1467 C CA . MET A 1 182 ? -11.636 -29.149 -14.312 1.00 42.91 182 MET A CA 1
ATOM 1468 C C . MET A 1 182 ? -11.542 -30.294 -15.331 1.00 42.91 182 MET A C 1
ATOM 1470 O O . MET A 1 182 ? -10.978 -31.336 -15.006 1.00 42.91 182 MET A O 1
ATOM 1474 N N . ASP A 1 183 ? -11.992 -30.095 -16.571 1.00 43.50 183 ASP A N 1
ATOM 1475 C CA . ASP A 1 183 ? -12.067 -31.175 -17.570 1.00 43.50 183 ASP A CA 1
ATOM 1476 C C . ASP A 1 183 ? -10.747 -31.414 -18.340 1.00 43.50 183 ASP A C 1
ATOM 1478 O O . ASP A 1 183 ? -10.611 -32.343 -19.134 1.00 43.50 183 ASP A O 1
ATOM 1482 N N . THR A 1 184 ? -9.712 -30.604 -18.081 1.00 43.84 184 THR A N 1
ATOM 1483 C CA . THR A 1 184 ? -8.422 -30.707 -18.800 1.00 43.84 184 THR A CA 1
ATOM 1484 C C . THR A 1 184 ? -7.420 -31.677 -18.153 1.00 43.84 184 THR A C 1
ATOM 1486 O O . THR A 1 184 ? -6.360 -31.928 -18.725 1.00 43.84 184 THR A O 1
ATOM 1489 N N . HIS A 1 185 ? -7.734 -32.248 -16.982 1.00 41.44 185 HIS A N 1
ATOM 1490 C CA . HIS A 1 185 ? -6.836 -33.157 -16.244 1.00 41.44 185 HIS A CA 1
ATOM 1491 C C . HIS A 1 185 ? -7.162 -34.652 -16.406 1.00 41.44 185 HIS A C 1
ATOM 1493 O O . HIS A 1 185 ? -6.445 -35.493 -15.866 1.00 41.44 185 HIS A O 1
ATOM 1499 N N . ALA A 1 186 ? -8.176 -35.016 -17.194 1.00 42.53 186 ALA A N 1
ATOM 1500 C CA . ALA A 1 186 ? -8.498 -36.410 -17.496 1.00 42.53 186 ALA A CA 1
ATOM 1501 C C . ALA A 1 186 ? -7.838 -36.877 -18.808 1.00 42.53 186 ALA A C 1
ATOM 1503 O O . ALA A 1 186 ? -8.505 -37.231 -19.777 1.00 42.53 186 ALA A O 1
ATOM 1504 N N . ARG A 1 187 ? -6.502 -36.898 -18.860 1.00 43.06 187 ARG A N 1
ATOM 1505 C CA . ARG A 1 187 ? -5.791 -37.781 -19.799 1.00 43.06 187 ARG A CA 1
ATOM 1506 C C . ARG A 1 187 ? -5.001 -38.808 -18.990 1.00 43.06 187 ARG A C 1
ATOM 1508 O O . ARG A 1 187 ? -4.167 -38.396 -18.185 1.00 43.06 187 ARG A O 1
ATOM 1515 N N . PRO A 1 188 ? -5.248 -40.119 -19.165 1.00 42.12 188 PRO A N 1
ATOM 1516 C CA . PRO A 1 188 ? -4.473 -41.133 -18.466 1.00 42.12 188 PRO A CA 1
ATOM 1517 C C . PRO A 1 188 ? -3.006 -41.031 -18.895 1.00 42.12 188 PRO A C 1
ATOM 1519 O O . PRO A 1 188 ? -2.702 -40.941 -20.087 1.00 42.12 188 PRO A O 1
ATOM 1522 N N . ARG A 1 189 ? -2.097 -41.019 -17.912 1.00 46.09 189 ARG A N 1
ATOM 1523 C CA . ARG A 1 189 ? -0.663 -41.187 -18.159 1.00 46.09 189 ARG A CA 1
ATOM 1524 C C . ARG A 1 189 ? -0.471 -42.573 -18.769 1.00 46.09 189 ARG A C 1
ATOM 1526 O O . ARG A 1 189 ? -0.802 -43.562 -18.126 1.00 46.09 189 ARG A O 1
ATOM 1533 N N . GLN A 1 190 ? 0.042 -42.642 -19.992 1.00 51.38 190 GLN A N 1
ATOM 1534 C CA . GLN A 1 190 ? 0.674 -43.868 -20.464 1.00 51.38 190 GLN A CA 1
ATOM 1535 C C . GLN A 1 190 ? 2.025 -43.964 -19.757 1.00 51.38 190 GLN A C 1
ATOM 1537 O O . GLN A 1 190 ? 2.864 -43.073 -19.902 1.00 51.38 190 GLN A O 1
ATOM 1542 N N . GLU A 1 191 ? 2.191 -44.988 -18.925 1.00 49.66 191 GLU A N 1
ATOM 1543 C CA . GLU A 1 191 ? 3.494 -45.338 -18.367 1.00 49.66 191 GLU A CA 1
ATOM 1544 C C . GLU A 1 191 ? 4.403 -45.833 -19.502 1.00 49.66 191 GLU A C 1
ATOM 1546 O O . GLU A 1 191 ? 3.937 -46.571 -20.373 1.00 49.66 191 GLU A O 1
ATOM 1551 N N . PRO A 1 192 ? 5.679 -45.422 -19.543 1.00 53.72 192 PRO A N 1
ATOM 1552 C CA . PRO A 1 192 ? 6.623 -45.994 -20.487 1.00 53.72 192 PRO A CA 1
ATOM 1553 C C . PRO A 1 192 ? 6.989 -47.415 -20.038 1.00 53.72 192 PRO A C 1
ATOM 1555 O O . PRO A 1 192 ? 7.430 -47.613 -18.906 1.00 53.72 192 PRO A O 1
ATOM 1558 N N . GLU A 1 193 ? 6.826 -48.395 -20.930 1.00 50.88 193 GLU A N 1
ATOM 1559 C CA . GLU A 1 193 ? 7.422 -49.721 -20.754 1.00 50.88 193 GLU A CA 1
ATOM 1560 C C . GLU A 1 193 ? 8.949 -49.573 -20.704 1.00 50.88 193 GLU A C 1
ATOM 1562 O O . GLU A 1 193 ? 9.569 -49.003 -21.607 1.00 50.88 193 GLU A O 1
ATOM 1567 N N . LEU A 1 194 ? 9.544 -50.040 -19.607 1.00 54.06 194 LEU A N 1
ATOM 1568 C CA . LEU A 1 194 ? 10.991 -50.111 -19.438 1.00 54.06 194 LEU A CA 1
ATOM 1569 C C . LEU A 1 194 ? 11.534 -51.363 -20.153 1.00 54.06 194 LEU A C 1
ATOM 1571 O O . LEU A 1 194 ? 10.891 -52.412 -20.070 1.00 54.06 194 LEU A O 1
ATOM 1575 N N . PRO A 1 195 ? 12.697 -51.270 -20.821 1.00 62.00 195 PRO A N 1
ATOM 1576 C CA . PRO A 1 195 ? 13.434 -52.433 -21.308 1.00 62.00 195 PRO A CA 1
ATOM 1577 C C . PRO A 1 195 ? 14.102 -53.229 -20.177 1.00 62.00 195 PRO A C 1
ATOM 1579 O O . PRO A 1 195 ? 14.472 -52.618 -19.145 1.00 62.00 195 PRO A O 1
#

pLDDT: mean 81.33, std 22.33, range [33.88, 98.81]